Protein AF-A0A382PFM3-F1 (afdb_monomer)

Mean predicted aligned error: 8.93 Å

pLDDT: mean 85.48, std 12.59, range [27.25, 97.25]

Organism: NCBI:txid408172

Structure (mmCIF, N/CA/C/O backbone):
data_AF-A0A382PFM3-F1
#
_entry.id   AF-A0A382PFM3-F1
#
loop_
_atom_site.group_PDB
_atom_site.id
_atom_site.type_symbol
_atom_site.label_atom_id
_atom_site.label_alt_id
_atom_site.label_comp_id
_atom_site.label_asym_id
_atom_site.label_entity_id
_atom_site.label_seq_id
_atom_site.pdbx_PDB_ins_code
_atom_site.Cartn_x
_atom_site.Cartn_y
_atom_site.Cartn_z
_atom_site.occupancy
_atom_site.B_iso_or_equiv
_atom_site.auth_seq_id
_atom_site.auth_comp_id
_atom_site.auth_asym_id
_atom_site.auth_atom_id
_atom_site.pdbx_PDB_model_num
ATOM 1 N N . ILE A 1 1 ? 23.328 -1.832 -16.111 1.00 66.06 1 ILE A N 1
ATOM 2 C CA . ILE A 1 1 ? 22.116 -2.158 -16.880 1.00 66.06 1 ILE A CA 1
ATOM 3 C C . ILE A 1 1 ? 22.530 -2.452 -18.290 1.00 66.06 1 ILE A C 1
ATOM 5 O O . ILE A 1 1 ? 22.739 -1.561 -19.104 1.00 66.06 1 ILE A O 1
ATOM 9 N N . GLU A 1 2 ? 22.699 -3.734 -18.541 1.00 81.50 2 GLU A N 1
ATOM 10 C CA . GLU A 1 2 ? 23.089 -4.266 -19.835 1.00 81.50 2 GLU A CA 1
ATOM 11 C C . GLU A 1 2 ? 21.840 -4.460 -20.693 1.00 81.50 2 GLU A C 1
ATOM 13 O O . GLU A 1 2 ? 21.487 -5.558 -21.102 1.00 81.50 2 GLU A O 1
ATOM 18 N N . SER A 1 3 ? 21.116 -3.356 -20.900 1.00 92.62 3 SER A N 1
ATOM 19 C CA . SER A 1 3 ? 19.972 -3.323 -21.796 1.00 92.62 3 SER A CA 1
ATOM 20 C C . SER A 1 3 ? 19.799 -1.979 -22.488 1.00 92.62 3 SER A C 1
ATOM 22 O O . SER A 1 3 ? 20.163 -0.926 -21.956 1.00 92.62 3 SER A O 1
ATOM 24 N N . ASN A 1 4 ? 19.206 -2.020 -23.677 1.00 93.62 4 ASN A N 1
ATOM 25 C CA . ASN A 1 4 ? 18.723 -0.852 -24.399 1.00 93.62 4 ASN A CA 1
ATOM 26 C C . ASN A 1 4 ? 17.210 -0.982 -24.583 1.00 93.62 4 ASN A C 1
ATOM 28 O O . ASN A 1 4 ? 16.726 -2.027 -25.010 1.00 93.62 4 ASN A O 1
ATOM 32 N N . LEU A 1 5 ? 16.463 0.082 -24.285 1.00 94.44 5 LEU A N 1
ATOM 33 C CA . LEU A 1 5 ? 15.049 0.173 -24.634 1.00 94.44 5 LEU A CA 1
ATOM 34 C C . LEU A 1 5 ? 14.926 0.833 -26.008 1.00 94.44 5 LEU A C 1
ATOM 36 O O . LEU A 1 5 ? 15.332 1.980 -26.189 1.00 94.44 5 LEU A O 1
ATOM 40 N N . ILE A 1 6 ? 14.357 0.108 -26.964 1.00 94.00 6 ILE A N 1
ATOM 41 C CA . ILE A 1 6 ? 14.066 0.594 -28.306 1.00 94.00 6 ILE A CA 1
ATOM 42 C C . ILE A 1 6 ? 12.584 0.954 -28.344 1.00 94.00 6 ILE A C 1
ATOM 44 O O . ILE A 1 6 ? 11.736 0.131 -28.002 1.00 94.00 6 ILE A O 1
ATOM 48 N N . VAL A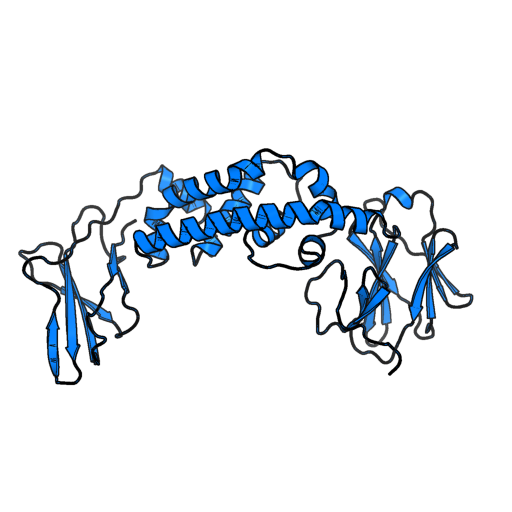 1 7 ? 12.276 2.171 -28.784 1.00 93.25 7 VAL A N 1
ATOM 49 C CA . VAL A 1 7 ? 10.906 2.665 -28.965 1.00 93.25 7 VAL A CA 1
ATOM 50 C C . VAL A 1 7 ? 10.771 3.193 -30.383 1.00 93.25 7 VAL A C 1
ATOM 52 O O . VAL A 1 7 ? 11.683 3.842 -30.896 1.00 93.25 7 VAL A O 1
ATOM 55 N N . TRP A 1 8 ? 9.644 2.907 -31.022 1.00 89.88 8 TRP A N 1
ATOM 56 C CA . TRP A 1 8 ? 9.335 3.399 -32.357 1.00 89.88 8 TRP A CA 1
ATOM 57 C C . TRP A 1 8 ? 7.917 3.951 -32.406 1.00 89.88 8 TRP A C 1
ATOM 59 O O . TRP A 1 8 ? 7.030 3.500 -31.688 1.00 89.88 8 TRP A O 1
ATOM 69 N N . ASN A 1 9 ? 7.706 4.916 -33.294 1.00 86.75 9 ASN A N 1
ATOM 70 C CA . ASN A 1 9 ? 6.398 5.475 -33.598 1.00 86.75 9 ASN A CA 1
ATOM 71 C C . ASN A 1 9 ? 6.221 5.505 -35.115 1.00 86.75 9 ASN A C 1
ATOM 73 O O . ASN A 1 9 ? 7.188 5.690 -35.858 1.00 86.75 9 ASN A O 1
ATOM 77 N N . PHE A 1 10 ? 4.982 5.334 -35.564 1.00 81.19 10 PHE A N 1
ATOM 78 C CA . PHE A 1 10 ? 4.610 5.475 -36.965 1.00 81.19 10 PHE A CA 1
ATOM 79 C C . PHE A 1 10 ? 3.817 6.781 -37.128 1.00 81.19 10 PHE A C 1
ATOM 81 O O . PHE A 1 10 ? 2.942 7.031 -36.301 1.00 81.19 10 PHE A O 1
ATOM 88 N N . PRO A 1 11 ? 4.107 7.616 -38.146 1.00 70.56 11 PRO A N 1
ATOM 89 C CA . PRO A 1 11 ? 3.393 8.879 -38.373 1.00 70.56 11 PRO A CA 1
ATOM 90 C C . PRO A 1 11 ? 1.878 8.704 -38.565 1.00 70.56 11 PRO A C 1
ATOM 92 O O . PRO A 1 11 ? 1.099 9.536 -38.123 1.00 70.56 11 PRO A O 1
ATOM 95 N N . GLU A 1 12 ? 1.473 7.586 -39.166 1.00 67.38 12 GLU A N 1
ATOM 96 C CA . GLU A 1 12 ? 0.097 7.091 -39.244 1.00 67.38 12 GLU A CA 1
ATOM 97 C C . GLU A 1 12 ? 0.147 5.592 -38.931 1.00 67.38 12 GLU A C 1
ATOM 99 O O . GLU A 1 12 ? 1.110 4.957 -39.375 1.00 67.38 12 GLU A O 1
ATOM 104 N N . PRO A 1 13 ? -0.812 5.005 -38.187 1.00 61.69 13 PRO A N 1
ATOM 105 C CA . PRO A 1 13 ? -0.801 3.579 -37.870 1.00 61.69 13 PRO A CA 1
ATOM 106 C C . PRO A 1 13 ? -1.011 2.781 -39.163 1.00 61.69 13 PRO A C 1
ATOM 108 O O . PRO A 1 13 ? -2.142 2.677 -39.643 1.00 61.69 13 PRO A O 1
ATOM 111 N N . PRO A 1 14 ? 0.045 2.216 -39.776 1.00 64.69 14 PRO A N 1
ATOM 112 C CA . PRO A 1 14 ? -0.140 1.462 -40.997 1.00 64.69 14 PRO A CA 1
ATOM 113 C C . PRO A 1 14 ? -0.814 0.144 -40.610 1.00 64.69 14 PRO A C 1
ATOM 115 O O . PRO A 1 14 ? -0.572 -0.392 -39.525 1.00 64.69 14 PRO A O 1
ATOM 118 N N . LYS A 1 15 ? -1.605 -0.439 -41.513 1.00 75.12 15 LYS A N 1
ATOM 119 C CA . LYS A 1 15 ? -1.854 -1.883 -41.437 1.00 75.12 15 LYS A CA 1
ATOM 120 C C . LYS A 1 15 ? -0.517 -2.573 -41.706 1.00 75.12 15 LYS A C 1
ATOM 122 O O . LYS A 1 15 ? -0.081 -2.652 -42.854 1.00 75.12 15 LYS A O 1
ATOM 127 N N . ILE A 1 16 ? 0.186 -2.914 -40.631 1.00 77.19 16 ILE A N 1
ATOM 128 C CA . ILE A 1 16 ? 1.481 -3.590 -40.655 1.00 77.19 16 ILE A CA 1
ATOM 129 C C . ILE A 1 16 ? 1.213 -5.082 -40.495 1.00 77.19 16 ILE A C 1
ATOM 131 O O . ILE A 1 16 ? 0.580 -5.487 -39.527 1.00 77.19 16 ILE A O 1
ATOM 135 N N . ASP A 1 17 ? 1.741 -5.897 -41.397 1.00 76.94 17 ASP A N 1
ATOM 136 C CA . ASP A 1 17 ? 1.592 -7.354 -41.308 1.00 76.94 17 ASP A CA 1
ATOM 137 C C . ASP A 1 17 ? 2.733 -7.982 -40.504 1.00 76.94 17 ASP A C 1
ATOM 139 O O . ASP A 1 17 ? 2.573 -8.994 -39.826 1.00 76.94 17 ASP A O 1
ATOM 143 N N . SER A 1 18 ? 3.924 -7.379 -40.567 1.00 82.19 18 SER A N 1
ATOM 144 C CA . SER A 1 18 ? 5.086 -7.845 -39.814 1.00 82.19 18 SER A CA 1
ATOM 145 C C . SER A 1 18 ? 6.073 -6.726 -39.511 1.00 82.19 18 SER A C 1
ATOM 147 O O . SER A 1 18 ? 6.301 -5.832 -40.331 1.00 82.19 18 SER A O 1
ATOM 149 N N . LEU A 1 19 ? 6.701 -6.822 -38.338 1.00 89.69 19 LEU A N 1
ATOM 150 C CA . LEU A 1 19 ? 7.750 -5.927 -37.873 1.00 89.69 19 LEU A CA 1
ATOM 151 C C . LEU A 1 19 ? 9.008 -6.734 -37.543 1.00 89.69 19 LEU A C 1
ATOM 153 O O . LEU A 1 19 ? 8.953 -7.748 -36.846 1.00 89.69 19 LEU A O 1
ATOM 157 N N . ILE A 1 20 ? 10.157 -6.294 -38.045 1.00 92.75 20 ILE A N 1
ATOM 158 C CA . ILE A 1 20 ? 11.445 -6.942 -37.805 1.00 92.75 20 ILE A CA 1
ATOM 159 C C . ILE A 1 20 ? 12.426 -5.892 -37.298 1.00 92.75 20 ILE A C 1
ATOM 161 O O . ILE A 1 20 ? 12.743 -4.923 -37.994 1.00 92.75 20 ILE A O 1
ATOM 165 N N . LEU A 1 21 ? 12.914 -6.105 -36.082 1.00 94.38 21 LEU A N 1
ATOM 166 C CA . LEU A 1 21 ? 13.972 -5.322 -35.469 1.00 94.38 21 LEU A CA 1
ATOM 167 C C . LEU A 1 21 ? 15.318 -5.971 -35.778 1.00 94.38 21 LEU A C 1
ATOM 169 O O . LEU A 1 21 ? 15.494 -7.182 -35.619 1.00 94.38 21 LEU A O 1
ATOM 173 N N . PHE A 1 22 ? 16.265 -5.148 -36.201 1.00 95.44 22 PHE A N 1
ATOM 174 C CA . PHE A 1 22 ? 17.633 -5.529 -36.504 1.00 95.44 22 PHE A CA 1
ATOM 175 C C . PHE A 1 22 ? 18.613 -4.774 -35.615 1.00 95.44 22 PHE A C 1
ATOM 177 O O . PHE A 1 22 ? 18.323 -3.662 -35.165 1.00 95.44 22 PHE A O 1
ATOM 184 N N . ARG A 1 23 ? 19.798 -5.359 -35.434 1.00 95.94 23 ARG A N 1
ATOM 185 C CA . ARG A 1 23 ? 20.891 -4.809 -34.634 1.00 95.94 23 ARG A CA 1
ATOM 186 C C . ARG A 1 23 ? 22.247 -5.060 -35.292 1.00 95.94 23 ARG A C 1
ATOM 188 O O . ARG A 1 23 ? 22.443 -6.095 -35.924 1.00 95.94 23 ARG A O 1
ATOM 195 N N . THR A 1 24 ? 23.185 -4.140 -35.102 1.00 95.19 24 THR A N 1
ATOM 196 C CA . THR A 1 24 ? 24.620 -4.333 -35.3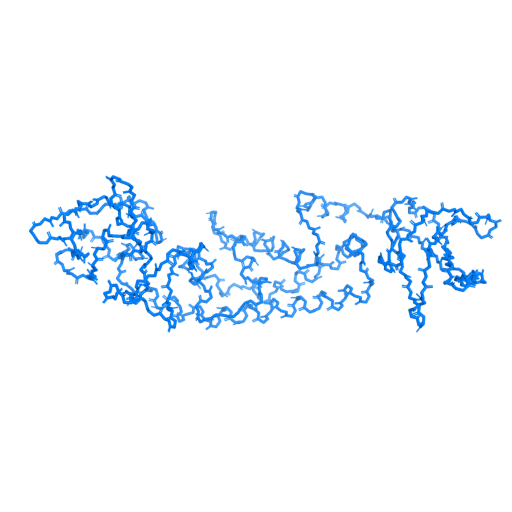69 1.00 95.19 24 THR A CA 1
ATOM 197 C C . THR A 1 24 ? 25.455 -3.606 -34.313 1.00 95.19 24 THR A C 1
ATOM 199 O O . THR A 1 24 ? 24.976 -2.649 -33.705 1.00 95.19 24 THR A O 1
ATOM 202 N N . GLU A 1 25 ? 26.691 -4.039 -34.080 1.00 95.06 25 GLU A N 1
ATOM 203 C CA . GLU A 1 25 ? 27.653 -3.332 -33.215 1.00 95.06 25 GLU A CA 1
ATOM 204 C C . GLU A 1 25 ? 28.462 -2.272 -33.987 1.00 95.06 25 GLU A C 1
ATOM 206 O O . GLU A 1 25 ? 29.070 -1.375 -33.404 1.00 95.06 25 GLU A O 1
ATOM 211 N N . SER A 1 26 ? 28.436 -2.336 -35.320 1.00 91.44 26 SER A N 1
ATOM 212 C CA . SER A 1 26 ? 29.208 -1.469 -36.206 1.00 91.44 26 SER A CA 1
ATOM 213 C C . SER A 1 26 ? 28.432 -1.176 -37.484 1.00 91.44 26 SER A C 1
ATOM 215 O O . SER A 1 26 ? 27.839 -2.065 -38.091 1.00 91.44 26 SER A O 1
ATOM 217 N N . LEU A 1 27 ? 28.480 0.076 -37.942 1.00 88.88 27 LEU A N 1
ATOM 218 C CA . LEU A 1 27 ? 27.873 0.487 -39.215 1.00 88.88 27 LEU A CA 1
ATOM 219 C C . LEU A 1 27 ? 28.610 -0.048 -40.448 1.00 88.88 27 LEU A C 1
ATOM 221 O O . LEU A 1 27 ? 28.107 0.090 -41.559 1.00 88.88 27 LEU A O 1
ATOM 225 N N . ARG A 1 28 ? 29.793 -0.644 -40.262 1.00 89.44 28 ARG A N 1
ATOM 226 C CA . ARG A 1 28 ? 30.516 -1.347 -41.332 1.00 89.44 28 ARG A CA 1
ATOM 227 C C . ARG A 1 28 ? 29.977 -2.760 -41.558 1.00 89.44 28 ARG A C 1
ATOM 229 O O . ARG A 1 28 ? 30.178 -3.311 -42.634 1.00 89.44 28 ARG A O 1
ATOM 236 N N . ASP A 1 29 ? 29.288 -3.313 -40.563 1.00 90.62 29 ASP A N 1
ATOM 237 C CA . ASP A 1 29 ? 28.779 -4.676 -40.594 1.00 90.62 29 ASP A CA 1
ATOM 238 C C . ASP A 1 29 ? 27.309 -4.710 -41.006 1.00 90.62 29 ASP A C 1
ATOM 240 O O . ASP A 1 29 ? 26.550 -3.746 -40.865 1.00 90.62 29 ASP A O 1
ATOM 244 N N . SER A 1 30 ? 26.884 -5.869 -41.504 1.00 91.62 30 SER A N 1
ATOM 245 C CA . SER A 1 30 ? 25.484 -6.088 -41.848 1.00 91.62 30 SER A CA 1
ATOM 246 C C . SER A 1 30 ? 24.603 -6.161 -40.596 1.00 91.62 30 SER A C 1
ATOM 248 O O . SER A 1 30 ? 24.922 -6.819 -39.606 1.00 91.62 30 SER A O 1
ATOM 250 N N . PHE A 1 31 ? 23.446 -5.503 -40.666 1.00 94.44 31 PHE A N 1
ATOM 251 C CA . PHE A 1 31 ? 22.408 -5.590 -39.643 1.00 94.44 31 PHE A CA 1
ATOM 252 C C . PHE A 1 31 ? 21.861 -7.019 -39.542 1.00 94.44 31 PHE A C 1
ATOM 254 O O . PHE A 1 31 ? 21.298 -7.539 -40.506 1.00 94.44 31 PHE A O 1
ATOM 261 N N . GLN A 1 32 ? 21.956 -7.611 -38.353 1.00 95.62 32 GLN A N 1
ATOM 262 C CA . GLN A 1 32 ? 21.433 -8.941 -38.051 1.00 95.62 32 GLN A CA 1
ATOM 263 C C . GLN A 1 32 ? 20.010 -8.854 -37.504 1.00 95.62 32 GLN A C 1
ATOM 265 O O . GLN A 1 32 ? 19.647 -7.877 -36.846 1.00 95.62 32 GLN A O 1
ATOM 270 N N . VAL A 1 33 ? 19.188 -9.872 -37.771 1.00 95.62 33 VAL A N 1
ATOM 271 C CA . VAL A 1 33 ? 17.832 -9.950 -37.210 1.00 95.62 33 VAL A CA 1
ATOM 272 C C . VAL A 1 33 ? 17.937 -10.133 -35.699 1.00 95.62 33 VAL A C 1
ATOM 274 O O . VAL A 1 33 ? 18.503 -11.116 -35.234 1.00 95.62 33 VAL A O 1
ATOM 277 N N . LEU A 1 34 ? 17.357 -9.204 -34.942 1.00 94.88 34 LEU A N 1
ATOM 278 C CA . LEU A 1 34 ? 17.263 -9.298 -33.488 1.00 94.88 34 LEU A CA 1
ATOM 279 C C . LEU A 1 34 ? 15.953 -9.972 -33.074 1.00 94.88 34 LEU A C 1
ATOM 281 O O . LEU A 1 34 ? 15.951 -10.922 -32.295 1.00 94.88 34 LEU A O 1
ATOM 285 N N . LYS A 1 35 ? 14.819 -9.486 -33.594 1.00 93.12 35 LYS A N 1
ATOM 286 C CA . LYS A 1 35 ? 13.498 -10.007 -33.227 1.00 93.12 35 LYS A CA 1
ATOM 287 C C . LYS A 1 35 ? 12.464 -9.726 -34.311 1.00 93.12 35 LYS A C 1
ATOM 289 O O . LYS A 1 35 ? 12.446 -8.650 -34.902 1.00 93.12 35 LYS A O 1
ATOM 294 N N . ARG A 1 36 ? 11.563 -10.684 -34.528 1.00 91.00 36 ARG A N 1
ATOM 295 C CA . ARG A 1 36 ? 10.285 -10.456 -35.216 1.00 91.00 36 ARG A CA 1
ATOM 296 C C . ARG A 1 36 ? 9.247 -10.111 -34.154 1.00 91.00 36 ARG A C 1
ATOM 298 O O . ARG A 1 36 ? 9.091 -10.871 -33.199 1.00 91.00 36 ARG A O 1
ATOM 305 N N . ILE A 1 37 ? 8.623 -8.950 -34.281 1.00 84.69 37 ILE A N 1
ATOM 306 C CA . ILE A 1 37 ? 7.775 -8.344 -33.253 1.00 84.69 37 ILE A CA 1
ATOM 307 C C . ILE A 1 37 ? 6.352 -8.232 -33.824 1.00 84.69 37 ILE A C 1
ATOM 309 O O . ILE A 1 37 ? 6.207 -7.936 -35.015 1.00 84.69 37 ILE A O 1
ATOM 313 N N . PRO A 1 38 ? 5.298 -8.483 -33.030 1.00 76.75 38 PRO A N 1
ATOM 314 C CA . PRO A 1 38 ? 3.952 -8.062 -33.408 1.00 76.75 38 PRO A CA 1
ATOM 315 C C . PRO A 1 38 ? 3.889 -6.536 -33.598 1.00 76.75 38 PRO A C 1
ATOM 317 O O . PRO A 1 38 ? 4.753 -5.796 -33.134 1.00 76.75 38 PRO A O 1
ATOM 320 N N . VAL A 1 39 ? 2.853 -6.043 -34.278 1.00 72.06 39 VAL A N 1
ATOM 321 C CA . VAL A 1 39 ? 2.665 -4.596 -34.525 1.00 72.06 39 VAL A CA 1
ATOM 322 C C . VAL A 1 39 ? 2.556 -3.799 -33.220 1.00 72.06 39 VAL A C 1
ATOM 324 O O . VAL A 1 39 ? 2.992 -2.651 -33.142 1.00 72.06 39 VAL A O 1
ATOM 327 N N . VAL A 1 40 ? 1.992 -4.435 -32.193 1.00 74.94 40 VAL A N 1
ATOM 328 C CA . VAL A 1 40 ? 1.831 -3.916 -30.835 1.00 74.94 40 VAL A CA 1
ATOM 329 C C . VAL A 1 40 ? 2.484 -4.923 -29.884 1.00 74.94 40 VAL A C 1
ATOM 331 O O . VAL A 1 40 ? 2.188 -6.114 -30.006 1.00 74.94 40 VAL A O 1
ATOM 334 N N . PRO A 1 41 ? 3.352 -4.496 -28.946 1.00 80.50 41 PRO A N 1
ATOM 335 C CA . PRO A 1 41 ? 3.638 -3.116 -28.523 1.00 80.50 41 PRO A CA 1
ATOM 336 C C . PRO A 1 41 ? 4.674 -2.372 -29.387 1.00 80.50 41 PRO A C 1
ATOM 338 O O . PRO A 1 41 ? 5.431 -2.981 -30.132 1.00 80.50 41 PRO A O 1
ATOM 341 N N . ASN A 1 42 ? 4.756 -1.043 -29.235 1.00 89.44 42 ASN A N 1
ATOM 342 C CA . ASN A 1 42 ? 5.663 -0.153 -29.984 1.00 89.44 42 ASN A CA 1
ATOM 343 C C . ASN A 1 42 ? 7.085 -0.028 -29.392 1.00 89.44 42 ASN A C 1
ATOM 345 O O . ASN A 1 42 ? 7.782 0.975 -29.584 1.00 89.44 42 ASN A O 1
ATOM 349 N N . ARG A 1 43 ? 7.482 -1.011 -28.587 1.00 92.69 43 ARG A N 1
ATOM 350 C CA . ARG A 1 43 ? 8.711 -0.969 -27.800 1.00 92.69 43 ARG A CA 1
ATOM 351 C C . ARG A 1 43 ? 9.272 -2.364 -27.577 1.00 92.69 43 ARG A C 1
ATOM 353 O O . ARG A 1 43 ? 8.526 -3.338 -27.495 1.00 92.69 43 ARG A O 1
ATOM 360 N N . PHE A 1 44 ? 10.592 -2.450 -27.475 1.00 93.12 44 PHE A N 1
ATOM 361 C CA . PHE A 1 44 ? 11.324 -3.689 -27.242 1.00 93.12 44 PHE A CA 1
ATOM 362 C C . PHE A 1 44 ? 12.530 -3.433 -26.346 1.00 93.12 44 PHE A C 1
ATOM 364 O O . PHE A 1 44 ? 13.255 -2.457 -26.537 1.00 93.12 44 PHE A O 1
ATOM 371 N N . LEU A 1 45 ? 12.757 -4.328 -25.389 1.00 93.88 45 LEU A N 1
ATOM 372 C CA . LEU A 1 45 ? 13.917 -4.284 -24.514 1.00 93.88 45 LEU A CA 1
ATOM 373 C C . LEU A 1 45 ? 14.963 -5.290 -24.992 1.00 93.88 45 LEU A C 1
ATOM 375 O O . LEU A 1 45 ? 14.764 -6.500 -24.898 1.00 93.88 45 LEU A O 1
ATOM 379 N N . ASP A 1 46 ? 16.081 -4.779 -25.491 1.00 94.50 46 ASP A N 1
ATOM 380 C CA . ASP A 1 46 ? 17.231 -5.597 -25.847 1.00 94.50 46 ASP A CA 1
ATOM 381 C C . ASP A 1 46 ? 18.119 -5.799 -24.617 1.00 94.50 46 ASP A C 1
ATOM 383 O O . ASP A 1 46 ? 18.820 -4.876 -24.210 1.00 94.50 46 ASP A O 1
ATOM 387 N N . ASN A 1 47 ? 18.071 -7.000 -24.034 1.00 92.19 47 ASN A N 1
ATOM 388 C CA . ASN A 1 47 ? 18.873 -7.415 -22.875 1.00 92.19 47 ASN A CA 1
ATOM 389 C C . ASN A 1 47 ? 20.154 -8.177 -23.262 1.00 92.19 47 ASN A C 1
ATOM 391 O O . ASN A 1 47 ? 20.890 -8.626 -22.390 1.00 92.19 47 ASN A O 1
ATOM 395 N N . GLY A 1 48 ? 20.413 -8.379 -24.558 1.00 91.69 48 GLY A N 1
ATOM 396 C CA . GLY A 1 48 ? 21.563 -9.142 -25.049 1.00 91.69 48 GLY A CA 1
ATOM 397 C C . GLY A 1 48 ? 22.729 -8.243 -25.453 1.00 91.69 48 GLY A C 1
ATOM 398 O O . GLY A 1 48 ? 23.278 -8.444 -26.538 1.00 91.69 48 GLY A O 1
ATOM 399 N N . VAL A 1 49 ? 23.027 -7.204 -24.666 1.00 92.88 49 VAL A N 1
ATOM 400 C CA . VAL A 1 49 ? 23.941 -6.104 -25.027 1.00 92.88 49 VAL A CA 1
ATOM 401 C C . VAL A 1 49 ? 24.932 -5.804 -23.910 1.00 92.88 49 VAL A C 1
ATOM 403 O O . VAL A 1 49 ? 24.549 -5.719 -22.753 1.00 92.88 49 VAL A O 1
ATOM 406 N N . SER A 1 50 ? 26.200 -5.562 -24.243 1.00 92.31 50 SER A N 1
ATOM 407 C CA . SER A 1 50 ? 27.227 -5.207 -23.255 1.00 92.31 50 SER A CA 1
ATOM 408 C C . SER A 1 50 ? 27.419 -3.696 -23.136 1.00 92.31 50 SER A C 1
ATOM 410 O O . SER A 1 50 ? 27.402 -2.966 -24.126 1.00 92.31 50 SER A O 1
ATOM 412 N N . SER A 1 51 ? 27.706 -3.217 -21.925 1.00 90.75 51 SER A N 1
ATOM 413 C CA . SER A 1 51 ? 28.057 -1.808 -21.675 1.00 90.75 51 SER A CA 1
ATOM 414 C C . SER A 1 51 ? 29.363 -1.339 -22.349 1.00 90.75 51 SER A C 1
ATOM 416 O O . SER A 1 51 ? 29.622 -0.133 -22.468 1.00 90.75 51 SER A O 1
ATOM 418 N N . ASN A 1 52 ? 30.185 -2.270 -22.838 1.00 91.31 52 ASN A N 1
ATOM 419 C CA . ASN A 1 52 ? 31.413 -1.963 -23.573 1.00 91.31 52 ASN A CA 1
ATOM 420 C C . ASN A 1 52 ? 31.158 -1.574 -25.036 1.00 91.31 52 ASN A C 1
ATOM 422 O O . ASN A 1 52 ? 31.964 -0.844 -25.611 1.00 91.31 52 ASN A O 1
ATOM 426 N N . ASN A 1 53 ? 30.022 -1.985 -25.601 1.00 93.12 53 ASN A N 1
ATOM 427 C CA . ASN A 1 53 ? 29.739 -1.858 -27.025 1.00 93.12 53 ASN A CA 1
ATOM 428 C C . ASN A 1 53 ? 28.652 -0.809 -27.290 1.00 93.12 53 ASN A C 1
ATOM 430 O O . ASN A 1 53 ? 27.772 -0.546 -26.466 1.00 93.12 53 ASN A O 1
ATOM 434 N N . ARG A 1 54 ? 28.711 -0.198 -28.474 1.00 94.75 54 ARG A N 1
ATOM 435 C CA . ARG A 1 54 ? 27.619 0.606 -29.027 1.00 94.75 54 ARG A CA 1
ATOM 436 C C . ARG A 1 54 ? 26.828 -0.276 -29.984 1.00 94.75 54 ARG A C 1
ATOM 438 O O . ARG A 1 54 ? 27.420 -0.983 -30.785 1.00 94.75 54 ARG A O 1
ATOM 445 N N . TYR A 1 55 ? 25.508 -0.186 -29.924 1.00 96.06 55 TYR A N 1
ATOM 446 C CA . TYR A 1 55 ? 24.608 -0.950 -30.778 1.00 96.06 55 TYR A CA 1
ATOM 447 C C . TYR A 1 55 ? 23.779 -0.002 -31.626 1.00 96.06 55 TYR A C 1
ATOM 449 O O . TYR A 1 55 ? 23.224 0.960 -31.100 1.00 96.06 55 TYR A O 1
ATOM 457 N N . PHE A 1 56 ? 23.678 -0.286 -32.918 1.00 95.75 56 PHE A N 1
ATOM 458 C CA . PHE A 1 56 ? 22.840 0.428 -33.873 1.00 95.75 56 PHE A CA 1
ATOM 459 C C . PHE A 1 56 ? 21.630 -0.431 -34.208 1.00 95.75 56 PHE A C 1
ATOM 461 O O . PHE A 1 56 ? 21.756 -1.646 -34.378 1.00 95.75 56 PHE A O 1
ATOM 468 N N . TYR A 1 57 ? 20.468 0.199 -34.332 1.00 95.81 57 TYR A N 1
ATOM 469 C CA . TYR A 1 57 ? 19.204 -0.487 -34.560 1.00 95.81 57 TYR A CA 1
ATOM 470 C C . TYR A 1 57 ? 18.562 -0.038 -35.860 1.00 95.81 57 TYR A C 1
ATOM 472 O O . TYR A 1 57 ? 18.704 1.100 -36.300 1.00 95.81 57 TYR A O 1
ATOM 480 N N . LYS A 1 58 ? 17.824 -0.960 -36.466 1.00 93.44 58 LYS A N 1
ATOM 481 C CA . LYS A 1 58 ? 17.030 -0.702 -37.660 1.00 93.44 58 LYS A CA 1
ATOM 482 C C . LYS A 1 58 ? 15.714 -1.441 -37.549 1.00 93.44 58 LYS A C 1
ATOM 484 O O . LYS A 1 58 ? 15.691 -2.620 -37.211 1.00 93.44 58 LYS A O 1
ATOM 489 N N . LEU A 1 59 ? 14.629 -0.770 -37.902 1.00 92.00 59 LEU A N 1
ATOM 490 C CA . LEU A 1 59 ? 13.305 -1.368 -37.973 1.00 92.00 59 LEU A CA 1
ATOM 491 C C . LEU A 1 59 ? 12.927 -1.554 -39.442 1.00 92.00 59 LEU A C 1
ATOM 493 O O . LEU A 1 59 ? 13.075 -0.622 -40.232 1.00 92.00 59 LEU A O 1
ATOM 497 N N . LYS A 1 60 ? 12.450 -2.739 -39.825 1.00 90.75 60 LYS A N 1
ATOM 498 C CA . LYS A 1 60 ? 11.769 -2.958 -41.108 1.00 90.75 60 LYS A CA 1
ATOM 499 C C . LYS A 1 60 ? 10.349 -3.424 -40.854 1.00 90.75 60 LYS A C 1
ATOM 501 O O . LYS A 1 60 ? 10.132 -4.244 -39.966 1.00 90.75 60 LYS A O 1
ATOM 506 N N . TYR A 1 61 ? 9.410 -2.946 -41.655 1.00 87.94 61 TYR A N 1
ATOM 507 C CA . TYR A 1 61 ? 8.025 -3.387 -41.591 1.00 87.94 61 TYR A CA 1
ATOM 508 C C . TYR A 1 61 ? 7.437 -3.587 -42.983 1.00 87.94 61 TYR A C 1
ATOM 510 O O . TYR A 1 61 ? 7.829 -2.897 -43.928 1.00 87.94 61 TYR A O 1
ATOM 518 N N . HIS A 1 62 ? 6.505 -4.531 -43.085 1.00 84.81 62 HIS A N 1
ATOM 519 C CA . HIS A 1 62 ? 5.704 -4.763 -44.286 1.00 84.81 62 HIS A CA 1
ATOM 520 C C . HIS A 1 62 ? 4.308 -4.200 -44.067 1.00 84.81 62 HIS A C 1
ATOM 522 O O . HIS A 1 62 ? 3.689 -4.454 -43.033 1.00 84.81 62 HIS A O 1
ATOM 528 N N . ARG A 1 63 ? 3.838 -3.412 -45.027 1.00 79.56 63 ARG A N 1
ATOM 529 C CA . ARG A 1 63 ? 2.461 -2.928 -45.085 1.00 79.56 63 ARG A CA 1
ATOM 530 C C . ARG A 1 63 ? 1.564 -3.977 -45.748 1.00 79.56 63 ARG A C 1
ATOM 532 O O . ARG A 1 63 ? 2.052 -4.773 -46.546 1.00 79.56 63 ARG A O 1
ATOM 539 N N . ALA A 1 64 ? 0.262 -3.896 -45.483 1.00 76.75 64 ALA A N 1
ATOM 540 C CA . ALA A 1 64 ? -0.764 -4.748 -46.096 1.00 76.75 64 ALA A CA 1
ATOM 541 C C . ALA A 1 64 ? -0.837 -4.657 -47.635 1.00 76.75 64 ALA A C 1
ATOM 543 O O . ALA A 1 64 ? -1.391 -5.535 -48.285 1.00 76.75 64 ALA A O 1
ATOM 544 N N . ASP A 1 65 ? -0.272 -3.602 -48.230 1.00 78.00 65 ASP A N 1
ATOM 545 C CA . ASP A 1 65 ? -0.118 -3.442 -49.683 1.00 78.00 65 ASP A CA 1
ATOM 546 C C . ASP A 1 65 ? 1.138 -4.150 -50.243 1.00 78.00 65 ASP A C 1
ATOM 548 O O . ASP A 1 65 ? 1.466 -4.002 -51.420 1.00 78.00 65 ASP A O 1
ATOM 552 N N . GLY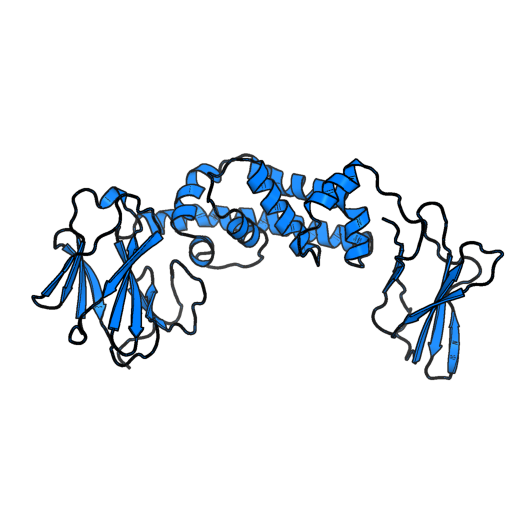 A 1 66 ? 1.869 -4.892 -49.403 1.00 76.00 66 GLY A N 1
ATOM 553 C CA . GLY A 1 66 ? 3.112 -5.583 -49.744 1.00 76.00 66 GLY A CA 1
ATOM 554 C C . GLY A 1 66 ? 4.362 -4.696 -49.733 1.00 76.00 66 GLY A C 1
ATOM 555 O O . GLY A 1 66 ? 5.471 -5.209 -49.902 1.00 76.00 66 GLY A O 1
ATOM 556 N N . GLN A 1 67 ? 4.245 -3.380 -49.508 1.00 82.44 67 GLN A N 1
ATOM 557 C CA . GLN A 1 67 ? 5.411 -2.497 -49.474 1.00 82.44 67 GLN A CA 1
ATOM 558 C C . GLN A 1 67 ? 6.239 -2.707 -48.206 1.00 82.44 67 GLN A C 1
ATOM 560 O O . GLN A 1 67 ? 5.749 -2.609 -47.078 1.00 82.44 67 GLN A O 1
ATOM 565 N N . GLN A 1 68 ? 7.546 -2.894 -48.391 1.00 86.19 68 GLN A N 1
ATOM 566 C CA . GLN A 1 68 ? 8.511 -2.887 -47.298 1.00 86.19 68 GLN A CA 1
ATOM 567 C C . GLN A 1 68 ? 9.029 -1.465 -47.062 1.00 86.19 68 GLN A C 1
ATOM 569 O O . GLN A 1 68 ? 9.510 -0.793 -47.975 1.00 86.19 68 GLN A O 1
ATOM 574 N N . ARG A 1 69 ? 9.006 -1.021 -45.808 1.00 86.62 69 ARG A N 1
ATOM 575 C CA . ARG A 1 69 ? 9.611 0.242 -45.368 1.00 86.62 69 ARG A CA 1
ATOM 576 C C . ARG A 1 69 ? 10.627 -0.028 -44.263 1.00 86.62 69 ARG A C 1
ATOM 578 O O . ARG A 1 69 ? 10.567 -1.054 -43.584 1.00 86.62 69 ARG A O 1
ATOM 585 N N . SER A 1 70 ? 11.573 0.888 -44.080 1.00 87.69 70 SER A N 1
ATOM 586 C CA . SER A 1 70 ? 12.520 0.835 -42.967 1.00 87.69 70 SER A CA 1
ATOM 587 C C . SER A 1 70 ? 12.690 2.185 -42.290 1.00 87.69 70 SER A C 1
ATOM 589 O O . SER A 1 70 ? 12.408 3.218 -42.892 1.00 87.69 70 SER A O 1
ATOM 591 N N . SER A 1 71 ? 13.188 2.161 -41.055 1.00 85.94 71 SER A N 1
ATOM 592 C CA . SER A 1 71 ? 13.741 3.347 -40.396 1.00 85.94 71 SER A CA 1
ATOM 593 C C . SER A 1 71 ? 14.907 3.933 -41.202 1.00 85.94 71 SER A C 1
ATOM 595 O O . SER A 1 71 ? 15.481 3.234 -42.048 1.00 85.94 71 SER A O 1
ATOM 597 N N . ASP A 1 72 ? 15.258 5.191 -40.923 1.00 79.75 72 ASP A N 1
ATOM 598 C CA . ASP A 1 72 ? 16.390 5.859 -41.569 1.00 79.75 72 ASP A CA 1
ATOM 599 C C . ASP A 1 72 ? 17.679 5.030 -41.428 1.00 79.75 72 ASP A C 1
ATOM 601 O O . ASP A 1 72 ? 17.977 4.467 -40.371 1.00 79.75 72 ASP A O 1
ATOM 605 N N . LEU A 1 73 ? 18.398 4.914 -42.543 1.00 77.00 73 LEU A N 1
ATOM 606 C CA . LEU A 1 73 ? 19.644 4.162 -42.681 1.00 77.00 73 LEU A CA 1
ATOM 607 C C . LEU A 1 73 ? 20.861 5.070 -42.754 1.00 77.00 73 LEU A C 1
ATOM 609 O O . LEU A 1 73 ? 21.968 4.592 -42.524 1.00 77.00 73 LEU A O 1
ATOM 613 N N . ASN A 1 74 ? 20.656 6.353 -43.052 1.00 81.75 74 ASN A N 1
ATOM 614 C CA . ASN A 1 74 ? 21.726 7.335 -43.079 1.00 81.75 74 ASN A CA 1
ATOM 615 C C . ASN A 1 74 ? 22.129 7.711 -41.651 1.00 81.75 74 ASN A C 1
ATOM 617 O O . ASN A 1 74 ? 23.315 7.849 -41.361 1.00 81.75 74 ASN A O 1
ATOM 621 N N . THR A 1 75 ? 21.150 7.812 -40.744 1.00 85.19 75 THR A N 1
ATOM 622 C CA . THR A 1 75 ? 21.380 8.078 -39.318 1.00 85.19 75 THR A CA 1
ATOM 623 C C . THR A 1 75 ? 20.660 7.060 -38.421 1.00 85.19 75 THR A C 1
ATOM 625 O O . THR A 1 75 ? 19.687 7.385 -37.740 1.00 85.19 75 THR A O 1
ATOM 628 N N . PRO A 1 76 ? 21.099 5.785 -38.405 1.00 90.81 76 PRO A N 1
ATOM 629 C CA . PRO A 1 76 ? 20.431 4.760 -37.616 1.00 90.81 76 PRO A CA 1
ATOM 630 C C . PRO A 1 76 ? 20.520 5.081 -36.114 1.00 90.81 76 PRO A C 1
ATOM 632 O O . PRO A 1 76 ? 21.593 5.459 -35.624 1.00 90.81 76 PRO A O 1
ATOM 635 N N . PRO A 1 77 ? 19.421 4.901 -35.356 1.00 93.00 77 PRO A N 1
ATOM 636 C CA . PRO A 1 77 ? 19.430 5.108 -33.917 1.00 93.00 77 PRO A CA 1
ATOM 637 C C . PRO A 1 77 ? 20.407 4.139 -33.253 1.00 93.00 77 PRO A C 1
ATOM 639 O O . PRO A 1 77 ? 20.538 2.980 -33.657 1.00 93.00 77 PRO A O 1
ATOM 642 N N . PHE A 1 78 ? 21.074 4.602 -32.201 1.00 93.88 78 PHE A N 1
ATOM 643 C CA . PHE A 1 78 ? 22.034 3.794 -31.465 1.00 93.88 78 PHE A CA 1
ATOM 644 C C . PHE A 1 78 ? 21.878 3.945 -29.957 1.00 93.88 78 PHE A C 1
ATOM 646 O O . PHE A 1 78 ? 21.387 4.953 -29.457 1.00 93.88 78 PHE A O 1
ATOM 653 N N . GLY A 1 79 ? 22.333 2.928 -29.231 1.00 92.31 79 GLY A N 1
ATOM 654 C CA . GLY A 1 79 ? 22.352 2.897 -27.776 1.00 92.31 79 GLY A CA 1
ATOM 655 C C . GLY A 1 79 ? 23.630 2.248 -27.261 1.00 92.31 79 GLY A C 1
ATOM 656 O O . GLY A 1 79 ? 24.144 1.296 -27.851 1.00 92.31 79 GLY A O 1
ATOM 657 N N . ARG A 1 80 ? 24.150 2.771 -26.151 1.00 92.75 80 ARG A N 1
ATOM 658 C CA . ARG A 1 80 ? 25.201 2.128 -25.361 1.00 92.75 80 ARG A CA 1
ATOM 659 C C . ARG A 1 80 ? 24.625 1.842 -23.973 1.00 92.75 80 ARG A C 1
ATOM 661 O O . ARG A 1 80 ? 24.287 2.805 -23.281 1.00 92.75 80 ARG A O 1
ATOM 668 N N . PRO A 1 81 ? 24.515 0.569 -23.561 1.00 91.56 81 PRO A N 1
ATOM 669 C CA . PRO A 1 81 ? 24.017 0.232 -22.238 1.00 91.56 81 PRO A CA 1
ATOM 670 C C . PRO A 1 81 ? 24.900 0.839 -21.149 1.00 91.56 81 PRO A C 1
ATOM 672 O O . PRO A 1 81 ? 26.125 0.896 -21.274 1.00 91.56 81 PRO A O 1
ATOM 675 N N . LEU A 1 82 ? 24.283 1.275 -20.055 1.00 87.38 82 LEU A N 1
ATOM 676 C CA . LEU A 1 82 ? 25.015 1.813 -18.914 1.00 87.38 82 LEU A CA 1
ATOM 677 C C . LEU A 1 82 ? 25.568 0.671 -18.066 1.00 87.38 82 LEU A C 1
ATOM 679 O O . LEU A 1 82 ? 24.815 -0.192 -17.613 1.00 87.38 82 LEU A O 1
ATOM 683 N N . LYS A 1 83 ? 26.863 0.691 -17.748 1.00 86.38 83 LYS A N 1
ATOM 684 C CA . LYS A 1 83 ? 27.395 -0.171 -16.687 1.00 86.38 83 LYS A CA 1
ATOM 685 C C . LYS A 1 83 ? 26.900 0.356 -15.340 1.00 86.38 83 LYS A C 1
ATOM 687 O O . LYS A 1 83 ? 27.073 1.534 -15.047 1.00 86.38 83 LYS A O 1
ATOM 692 N N . MET A 1 84 ? 26.267 -0.499 -14.536 1.00 81.88 84 MET A N 1
ATOM 693 C CA . MET A 1 84 ? 25.888 -0.102 -13.176 1.00 81.88 84 MET A CA 1
ATOM 694 C C . MET A 1 84 ? 27.132 -0.014 -12.301 1.00 81.88 84 MET A C 1
ATOM 696 O O . MET A 1 84 ? 28.012 -0.875 -12.385 1.00 81.88 84 MET A O 1
ATOM 700 N N . ASN A 1 85 ? 27.196 1.014 -11.458 1.00 83.50 85 ASN A N 1
ATOM 701 C CA . ASN A 1 85 ? 28.238 1.109 -10.442 1.00 83.50 85 ASN A CA 1
ATOM 702 C C . ASN A 1 85 ? 27.894 0.234 -9.214 1.00 83.50 85 ASN A C 1
ATOM 704 O O . ASN A 1 85 ? 26.773 -0.258 -9.068 1.00 83.50 85 ASN A O 1
ATOM 708 N N . LYS A 1 86 ? 28.874 0.031 -8.321 1.00 84.12 86 LYS A N 1
ATOM 709 C CA . LYS A 1 86 ? 28.720 -0.820 -7.127 1.00 84.12 86 LYS A CA 1
ATOM 710 C C . LYS A 1 86 ? 27.592 -0.339 -6.205 1.00 84.12 86 LYS A C 1
ATOM 712 O O . LYS A 1 86 ? 26.854 -1.164 -5.681 1.00 84.12 86 LYS A O 1
ATOM 717 N N . HIS A 1 87 ? 27.449 0.974 -6.037 1.00 81.19 87 HIS A N 1
ATOM 718 C CA . HIS A 1 87 ? 26.434 1.570 -5.171 1.00 81.19 87 HIS A CA 1
ATOM 719 C C . HIS A 1 87 ? 25.014 1.323 -5.701 1.00 81.19 87 HIS A C 1
ATOM 721 O O . HIS A 1 87 ? 24.156 0.849 -4.968 1.00 81.19 87 HIS A O 1
ATOM 727 N N . GLN A 1 88 ? 24.792 1.534 -7.000 1.00 79.88 88 GLN A N 1
ATOM 728 C CA . GLN A 1 88 ? 23.530 1.212 -7.665 1.00 79.88 88 GLN A CA 1
ATOM 729 C C . GLN A 1 88 ? 23.212 -0.280 -7.570 1.00 79.88 88 GLN A C 1
ATOM 731 O O . GLN A 1 88 ? 22.075 -0.633 -7.290 1.00 79.88 88 GLN A O 1
ATOM 736 N N . ASN A 1 89 ? 24.199 -1.161 -7.772 1.00 82.94 89 ASN A N 1
ATOM 737 C CA . ASN A 1 89 ? 23.987 -2.604 -7.621 1.00 82.94 89 ASN A CA 1
ATOM 738 C C . ASN A 1 89 ? 23.554 -2.965 -6.198 1.00 82.94 89 ASN A C 1
ATOM 740 O O . ASN A 1 89 ? 22.634 -3.754 -6.038 1.00 82.94 89 ASN A O 1
ATOM 744 N N . MET A 1 90 ? 24.183 -2.368 -5.183 1.00 84.12 90 MET A N 1
ATOM 745 C CA . MET A 1 90 ? 23.815 -2.588 -3.785 1.00 84.12 90 MET A CA 1
ATOM 746 C C . MET A 1 90 ? 22.361 -2.183 -3.530 1.00 84.12 90 MET A C 1
ATOM 748 O O . MET A 1 90 ? 21.588 -3.002 -3.058 1.00 84.12 90 MET A O 1
ATOM 752 N N . ILE A 1 91 ? 21.970 -0.974 -3.948 1.00 81.25 91 ILE A N 1
ATOM 753 C CA . ILE A 1 91 ? 20.592 -0.494 -3.787 1.00 81.25 91 ILE A CA 1
ATOM 754 C C . ILE A 1 91 ? 19.604 -1.414 -4.506 1.00 81.25 91 ILE A C 1
ATOM 756 O O . ILE A 1 91 ? 18.567 -1.733 -3.948 1.00 81.25 91 ILE A O 1
ATOM 760 N N . ILE A 1 92 ? 19.891 -1.848 -5.738 1.00 83.69 92 ILE A N 1
ATOM 761 C CA . ILE A 1 92 ? 18.974 -2.729 -6.477 1.00 83.69 92 ILE A CA 1
ATOM 762 C C . ILE A 1 92 ? 18.856 -4.099 -5.824 1.00 83.69 92 ILE A C 1
ATOM 764 O O . ILE A 1 92 ? 17.755 -4.646 -5.803 1.00 83.69 92 ILE A O 1
ATOM 768 N N . ASN A 1 93 ? 19.950 -4.631 -5.278 1.00 84.25 93 ASN A N 1
ATOM 769 C CA . ASN A 1 93 ? 19.933 -5.906 -4.573 1.00 84.25 93 ASN A CA 1
ATOM 770 C C . ASN A 1 93 ? 18.972 -5.890 -3.380 1.00 84.25 93 ASN A C 1
ATOM 772 O O . ASN A 1 93 ? 18.308 -6.899 -3.155 1.00 84.25 93 ASN A O 1
ATOM 776 N N . ASP A 1 94 ? 18.806 -4.746 -2.710 1.00 82.94 94 ASP A N 1
ATOM 777 C CA . ASP A 1 94 ? 17.809 -4.587 -1.644 1.00 82.94 94 ASP A CA 1
ATOM 778 C C . ASP A 1 94 ? 16.363 -4.811 -2.128 1.00 82.94 94 ASP A C 1
ATOM 780 O O . ASP A 1 94 ? 15.483 -5.063 -1.314 1.00 82.94 94 ASP A O 1
ATOM 784 N N . PHE A 1 95 ? 16.101 -4.713 -3.436 1.00 81.38 95 PHE A N 1
ATOM 785 C CA . PHE A 1 95 ? 14.769 -4.851 -4.038 1.00 81.38 95 PHE A CA 1
ATOM 786 C C . PHE A 1 95 ? 14.627 -6.099 -4.923 1.00 81.38 95 PHE A C 1
ATOM 788 O O . PHE A 1 95 ? 13.609 -6.257 -5.592 1.00 81.38 95 PHE A O 1
ATOM 795 N N . ILE A 1 96 ? 15.630 -6.985 -4.988 1.00 72.31 96 ILE A N 1
ATOM 796 C CA . ILE A 1 96 ? 15.599 -8.139 -5.910 1.00 72.31 96 ILE A CA 1
ATOM 797 C C . ILE A 1 96 ? 14.473 -9.125 -5.577 1.00 72.31 96 ILE A C 1
ATOM 799 O O . ILE A 1 96 ? 13.930 -9.755 -6.484 1.00 72.31 96 ILE A O 1
ATOM 803 N N . HIS A 1 97 ? 14.120 -9.248 -4.299 1.00 74.00 97 HIS A N 1
ATOM 804 C CA . HIS A 1 97 ? 13.053 -10.137 -3.836 1.00 74.00 97 HIS A CA 1
ATOM 805 C C . HIS A 1 97 ? 11.654 -9.522 -3.965 1.00 74.00 97 HIS A C 1
ATOM 807 O O . HIS A 1 97 ? 10.661 -10.230 -3.819 1.00 74.00 97 HIS A O 1
ATOM 813 N N . GLU A 1 98 ? 11.572 -8.231 -4.282 1.00 79.69 98 GLU A N 1
ATOM 814 C CA . GLU A 1 98 ? 10.310 -7.520 -4.415 1.00 79.69 98 GLU A CA 1
ATOM 815 C C . GLU A 1 98 ? 9.714 -7.708 -5.814 1.00 79.69 98 GLU A C 1
ATOM 817 O O . GLU A 1 98 ? 10.385 -7.552 -6.844 1.00 79.69 98 GLU A O 1
ATOM 822 N N . ASN A 1 99 ? 8.410 -7.987 -5.880 1.00 81.56 99 ASN A N 1
ATOM 823 C CA . ASN A 1 99 ? 7.691 -8.093 -7.149 1.00 81.56 99 ASN A CA 1
ATOM 824 C C . ASN A 1 99 ? 7.348 -6.701 -7.713 1.00 81.56 99 ASN A C 1
ATOM 826 O O . ASN A 1 99 ? 6.190 -6.289 -7.759 1.00 81.56 99 ASN A O 1
ATOM 830 N N . ILE A 1 100 ? 8.376 -5.959 -8.134 1.00 90.00 100 ILE A N 1
ATOM 831 C CA . ILE A 1 100 ? 8.223 -4.597 -8.658 1.00 90.00 100 ILE A CA 1
ATOM 832 C C . ILE A 1 100 ? 8.017 -4.636 -10.172 1.00 90.00 100 ILE A C 1
ATOM 834 O O . ILE A 1 100 ? 8.966 -4.865 -10.938 1.00 90.00 100 ILE A O 1
ATOM 838 N N . ASN A 1 101 ? 6.777 -4.394 -10.596 1.00 89.19 101 ASN A N 1
ATOM 839 C CA . ASN A 1 101 ? 6.332 -4.500 -11.988 1.00 89.19 101 ASN A CA 1
ATOM 840 C C . ASN A 1 101 ? 5.994 -3.151 -12.654 1.00 89.19 101 ASN A C 1
ATOM 842 O O . ASN A 1 101 ? 5.931 -3.089 -13.882 1.00 89.19 101 ASN A O 1
ATOM 846 N N . ASN A 1 102 ? 5.808 -2.077 -11.883 1.00 92.06 102 ASN A N 1
ATOM 847 C CA . ASN A 1 102 ? 5.505 -0.738 -12.386 1.00 92.06 102 ASN A CA 1
ATOM 848 C C . ASN A 1 102 ? 6.053 0.364 -11.452 1.00 92.06 102 ASN A C 1
ATOM 850 O O . ASN A 1 102 ? 6.671 0.083 -10.421 1.00 92.06 102 ASN A O 1
ATOM 854 N N . ILE A 1 103 ? 5.868 1.626 -11.854 1.00 93.50 103 ILE A N 1
ATOM 855 C CA . ILE A 1 103 ? 6.388 2.800 -11.134 1.00 93.50 103 ILE A CA 1
ATOM 856 C C . ILE A 1 103 ? 5.650 2.987 -9.805 1.00 93.50 103 ILE A C 1
ATOM 858 O O . ILE A 1 103 ? 6.272 3.319 -8.804 1.00 93.50 103 ILE A O 1
ATOM 862 N N . GLU A 1 104 ? 4.348 2.735 -9.785 1.00 91.19 104 GLU A N 1
ATOM 863 C CA . GLU A 1 104 ? 3.470 2.886 -8.627 1.00 91.19 104 GLU A CA 1
ATOM 864 C C . GLU A 1 104 ? 3.840 1.902 -7.499 1.00 91.19 104 GLU A C 1
ATOM 866 O O . GLU A 1 104 ? 3.947 2.280 -6.330 1.00 91.19 104 GLU A O 1
ATOM 871 N N . ALA A 1 105 ? 4.134 0.651 -7.857 1.00 91.75 105 ALA A N 1
ATOM 872 C CA . ALA A 1 105 ? 4.641 -0.373 -6.951 1.00 91.75 105 ALA A CA 1
ATOM 873 C C . ALA A 1 105 ? 6.022 0.009 -6.406 1.00 91.75 105 ALA A C 1
ATOM 875 O O . ALA A 1 105 ? 6.270 -0.130 -5.210 1.00 91.75 105 ALA A O 1
ATOM 876 N N . LEU A 1 106 ? 6.907 0.543 -7.260 1.00 93.81 106 LEU A N 1
ATOM 877 C CA . LEU A 1 106 ? 8.224 1.006 -6.821 1.00 93.81 106 LEU A CA 1
ATOM 878 C C . LEU A 1 106 ? 8.106 2.156 -5.814 1.00 93.81 106 LEU A C 1
ATOM 880 O O . LEU A 1 106 ? 8.771 2.132 -4.785 1.00 93.81 106 LEU A O 1
ATOM 884 N N . ILE A 1 107 ? 7.239 3.131 -6.087 1.00 93.50 107 ILE A N 1
ATOM 885 C CA . ILE A 1 107 ? 6.954 4.243 -5.175 1.00 93.50 107 ILE A CA 1
ATOM 886 C C . ILE A 1 107 ? 6.452 3.721 -3.824 1.00 93.50 107 ILE A C 1
ATOM 888 O O . ILE A 1 107 ? 6.995 4.103 -2.792 1.00 93.50 107 ILE A O 1
ATOM 892 N N . THR A 1 108 ? 5.473 2.812 -3.826 1.00 91.88 108 THR A N 1
ATOM 893 C CA . THR A 1 108 ? 4.896 2.232 -2.598 1.00 91.88 108 THR A CA 1
ATOM 894 C C . THR A 1 108 ? 5.965 1.563 -1.732 1.00 91.88 108 THR A C 1
ATOM 896 O O . THR A 1 108 ? 6.059 1.830 -0.535 1.00 91.88 108 THR A O 1
ATOM 899 N N . ILE A 1 109 ? 6.827 0.752 -2.347 1.00 92.25 109 ILE A N 1
ATOM 900 C CA . ILE A 1 109 ? 7.924 0.067 -1.652 1.00 92.25 109 ILE A CA 1
ATOM 901 C C . ILE A 1 109 ? 8.954 1.070 -1.112 1.00 92.25 109 ILE A C 1
ATOM 903 O O . ILE A 1 109 ? 9.491 0.891 -0.019 1.00 92.25 109 ILE A O 1
ATOM 907 N N . LEU A 1 110 ? 9.240 2.148 -1.847 1.00 93.31 110 LEU A N 1
ATOM 908 C CA . LEU A 1 110 ? 10.152 3.188 -1.368 1.00 93.31 110 LEU A CA 1
ATOM 909 C C . LEU A 1 110 ? 9.583 3.943 -0.161 1.00 93.31 110 LEU A C 1
ATOM 911 O O . LEU A 1 110 ? 10.345 4.209 0.769 1.00 93.31 110 LEU A O 1
ATOM 915 N N . ILE A 1 111 ? 8.279 4.238 -0.145 1.00 93.69 111 ILE A N 1
ATOM 916 C CA . ILE A 1 111 ? 7.580 4.814 1.017 1.00 93.69 111 ILE A CA 1
ATOM 917 C C . ILE A 1 111 ? 7.704 3.873 2.217 1.00 93.69 111 ILE A C 1
ATOM 919 O O . ILE A 1 111 ? 8.158 4.298 3.277 1.00 93.69 111 ILE A O 1
ATOM 923 N N . GLU A 1 112 ? 7.369 2.590 2.046 1.00 92.06 112 GLU A N 1
ATOM 924 C CA . GLU A 1 112 ? 7.472 1.574 3.104 1.00 92.06 112 GLU A CA 1
ATOM 925 C C . GLU A 1 112 ? 8.882 1.511 3.696 1.00 92.06 112 GLU A C 1
ATOM 927 O O . GLU A 1 112 ? 9.057 1.489 4.917 1.00 92.06 112 GLU A O 1
ATOM 932 N N . LYS A 1 113 ? 9.900 1.554 2.830 1.00 90.69 113 LYS A N 1
ATOM 933 C CA . LYS A 1 113 ? 11.301 1.574 3.246 1.00 90.69 113 LYS A CA 1
ATOM 934 C C . LYS A 1 113 ? 11.655 2.858 3.999 1.00 90.69 113 LYS A C 1
ATOM 936 O O . LYS A 1 113 ? 12.337 2.763 5.008 1.00 90.69 113 LYS A O 1
ATOM 941 N N . GLN A 1 114 ? 11.189 4.03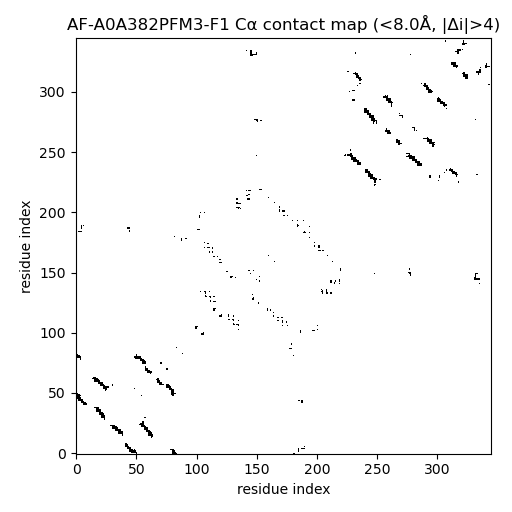8 3.566 1.00 92.06 114 GLN A N 1
ATOM 942 C CA . GLN A 1 114 ? 11.433 5.293 4.307 1.00 92.06 114 GLN A CA 1
ATOM 943 C C . GLN A 1 114 ? 10.793 5.275 5.692 1.00 92.06 114 GLN A C 1
ATOM 945 O O . GLN A 1 114 ? 11.439 5.638 6.672 1.00 92.06 114 GLN A O 1
ATOM 950 N N . ILE A 1 115 ? 9.564 4.777 5.787 1.00 92.38 115 ILE A N 1
ATOM 951 C CA . ILE A 1 115 ? 8.875 4.614 7.065 1.00 92.38 115 ILE A CA 1
ATOM 952 C C . ILE A 1 115 ? 9.648 3.649 7.969 1.00 92.38 115 ILE A C 1
ATOM 954 O O . ILE A 1 115 ? 9.914 3.968 9.125 1.00 92.38 115 ILE A O 1
ATOM 958 N N . SER A 1 116 ? 10.056 2.498 7.439 1.00 89.62 116 SER A N 1
ATOM 959 C CA . SER A 1 116 ? 10.752 1.468 8.216 1.00 89.62 116 SER A CA 1
ATOM 960 C C . SER A 1 116 ? 12.150 1.919 8.665 1.00 89.62 116 SER A C 1
ATOM 962 O O . SER A 1 116 ? 12.541 1.659 9.797 1.00 89.62 116 SER A O 1
ATOM 964 N N . GLU A 1 117 ? 12.890 2.644 7.819 1.00 89.69 117 GLU A N 1
ATOM 965 C CA . GLU A 1 117 ? 14.223 3.188 8.132 1.00 89.69 117 GLU A CA 1
ATOM 966 C C . GLU A 1 117 ? 14.175 4.322 9.174 1.00 89.69 117 GLU A C 1
ATOM 968 O O . GLU A 1 117 ? 15.161 4.555 9.873 1.00 89.69 117 GLU A O 1
ATOM 973 N N . SER A 1 118 ? 13.041 5.020 9.298 1.00 89.94 118 SER A N 1
ATOM 974 C CA . SER A 1 118 ? 12.893 6.157 10.216 1.00 89.94 118 SER A CA 1
ATOM 975 C C . SER A 1 118 ? 12.873 5.769 11.700 1.00 89.94 118 SER A C 1
ATOM 977 O O . SER A 1 118 ? 13.099 6.621 12.556 1.00 89.94 118 SER A O 1
ATOM 979 N N . ASN A 1 119 ? 12.590 4.498 12.021 1.00 85.50 119 ASN A N 1
ATOM 980 C CA . ASN A 1 119 ? 12.414 3.987 13.387 1.00 85.50 119 ASN A CA 1
ATOM 981 C C . ASN A 1 119 ? 11.381 4.758 14.240 1.00 85.50 119 ASN A C 1
ATOM 983 O O . ASN A 1 119 ? 11.404 4.669 15.468 1.00 85.50 119 ASN A O 1
ATOM 987 N N . ILE A 1 120 ? 10.456 5.509 13.624 1.00 90.94 120 ILE A N 1
ATOM 988 C CA . ILE A 1 120 ? 9.429 6.256 14.375 1.00 90.94 120 ILE A CA 1
ATOM 989 C C . ILE A 1 120 ? 8.346 5.333 14.945 1.00 90.94 120 ILE A C 1
ATOM 991 O O . ILE A 1 120 ? 7.678 5.689 15.921 1.00 90.94 120 ILE A O 1
ATOM 995 N N . PHE A 1 121 ? 8.183 4.149 14.349 1.00 89.88 121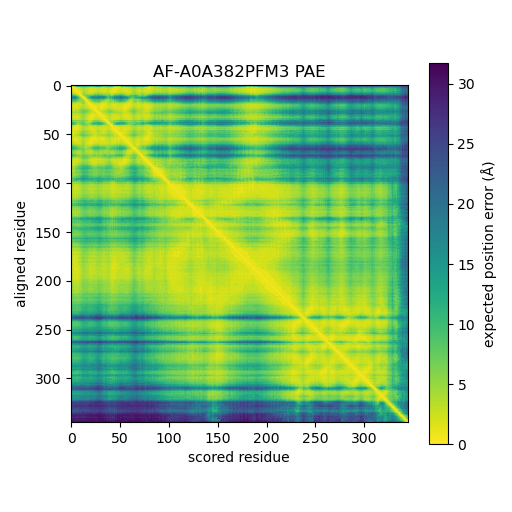 PHE A N 1
ATOM 996 C CA . PHE A 1 121 ? 7.190 3.151 14.723 1.00 89.88 121 PHE A CA 1
ATOM 997 C C . PHE A 1 121 ? 7.811 1.993 15.514 1.00 89.88 121 PHE A C 1
ATOM 999 O O . PHE A 1 121 ? 8.933 1.582 15.218 1.00 89.88 121 PHE A O 1
ATOM 1006 N N . PRO A 1 122 ? 7.092 1.445 16.510 1.00 83.75 122 PRO A N 1
ATOM 1007 C CA . PRO A 1 122 ? 7.555 0.283 17.258 1.00 83.75 122 PRO A CA 1
ATOM 1008 C C . PRO A 1 122 ? 7.528 -0.992 16.404 1.00 83.75 122 PRO A C 1
ATOM 1010 O O . PRO A 1 122 ? 6.789 -1.092 15.421 1.00 83.75 122 PRO A O 1
ATOM 1013 N N . THR A 1 123 ? 8.280 -2.006 16.836 1.00 81.88 123 THR A N 1
ATOM 1014 C CA . THR A 1 123 ? 8.220 -3.357 16.262 1.00 81.88 123 THR A CA 1
ATOM 1015 C C . THR A 1 123 ? 6.779 -3.871 16.235 1.00 81.88 123 THR A C 1
ATOM 1017 O O . THR A 1 123 ? 6.056 -3.763 17.225 1.00 81.88 123 THR A O 1
ATOM 1020 N N . GLY A 1 124 ? 6.366 -4.440 15.100 1.00 79.31 124 GLY A N 1
ATOM 1021 C CA . GLY A 1 124 ? 5.018 -4.981 14.903 1.00 79.31 124 GLY A CA 1
ATOM 1022 C C . GLY A 1 124 ? 3.984 -3.978 14.383 1.00 79.31 124 GLY A C 1
ATOM 1023 O O . GLY A 1 124 ? 2.869 -4.390 14.087 1.00 79.31 124 GLY A O 1
ATOM 1024 N N . PHE A 1 125 ? 4.329 -2.695 14.226 1.00 85.56 125 PHE A N 1
ATOM 1025 C CA . PHE A 1 125 ? 3.476 -1.738 13.516 1.00 85.56 125 PHE A CA 1
ATOM 1026 C C . PHE A 1 125 ? 3.356 -2.103 12.031 1.00 85.56 125 PHE A C 1
ATOM 1028 O O . PHE A 1 125 ? 4.355 -2.441 11.387 1.00 85.56 125 PHE A O 1
ATOM 1035 N N . ASN A 1 126 ? 2.153 -2.002 11.462 1.00 86.12 126 ASN A N 1
ATOM 1036 C CA . ASN A 1 126 ? 1.907 -2.392 10.077 1.00 86.12 126 ASN A CA 1
ATOM 1037 C C . ASN A 1 126 ? 2.337 -1.304 9.069 1.00 86.12 126 ASN A C 1
ATOM 1039 O O . ASN A 1 126 ? 1.514 -0.635 8.438 1.00 86.12 126 ASN A O 1
ATOM 1043 N N . THR A 1 127 ? 3.653 -1.139 8.890 1.00 88.06 127 THR A N 1
ATOM 1044 C CA . THR A 1 127 ? 4.248 -0.166 7.948 1.00 88.06 127 THR A CA 1
ATOM 1045 C C . THR A 1 127 ? 3.800 -0.392 6.507 1.00 88.06 127 THR A C 1
ATOM 1047 O O . THR A 1 127 ? 3.643 0.572 5.759 1.00 88.06 127 THR A O 1
ATOM 1050 N N . LYS A 1 128 ? 3.538 -1.646 6.131 1.00 86.25 128 LYS A N 1
ATOM 1051 C CA . LYS A 1 128 ? 3.041 -2.027 4.809 1.00 86.25 128 LYS A CA 1
ATOM 1052 C C . LYS A 1 128 ? 1.605 -1.567 4.560 1.00 86.25 128 LYS A C 1
ATOM 1054 O O . LYS A 1 128 ? 1.299 -1.064 3.484 1.00 86.25 128 LYS A O 1
ATOM 1059 N N . ALA A 1 129 ? 0.708 -1.712 5.535 1.00 86.12 129 ALA A N 1
ATOM 1060 C CA . ALA A 1 129 ? -0.644 -1.167 5.408 1.00 86.12 129 ALA A CA 1
ATOM 1061 C C . ALA A 1 129 ? -0.609 0.363 5.304 1.00 86.12 129 ALA A C 1
ATOM 1063 O O . ALA A 1 129 ? -1.319 0.937 4.480 1.00 86.12 129 ALA A O 1
ATOM 1064 N N . LEU A 1 130 ? 0.272 1.015 6.072 1.00 90.19 130 LEU A N 1
ATOM 1065 C CA . LEU A 1 130 ? 0.438 2.464 6.003 1.00 90.19 130 LEU A CA 1
ATOM 1066 C C . LEU A 1 130 ? 0.989 2.902 4.641 1.00 90.19 130 LEU A C 1
ATOM 1068 O O . LEU A 1 130 ? 0.458 3.833 4.046 1.00 90.19 130 LEU A O 1
ATOM 1072 N N . SER A 1 131 ? 2.009 2.224 4.107 1.00 90.50 131 SER A N 1
ATOM 1073 C CA . SER A 1 131 ? 2.576 2.561 2.795 1.00 90.50 131 SER A CA 1
ATOM 1074 C C . SER A 1 131 ? 1.554 2.405 1.669 1.00 90.50 131 SER A C 1
ATOM 1076 O O . SER A 1 131 ? 1.479 3.276 0.805 1.00 90.50 131 SER A O 1
ATOM 1078 N N . LEU A 1 132 ? 0.723 1.357 1.716 1.00 88.69 132 LEU A N 1
ATOM 1079 C CA . LEU A 1 132 ? -0.385 1.145 0.780 1.00 88.69 132 LEU A CA 1
ATOM 1080 C C . LEU A 1 132 ? -1.457 2.233 0.898 1.00 88.69 132 LEU A C 1
ATOM 1082 O O . LEU A 1 132 ? -1.939 2.733 -0.114 1.00 88.69 132 LEU A O 1
ATOM 1086 N N . LEU A 1 133 ? -1.823 2.620 2.121 1.00 88.56 133 LEU A N 1
ATOM 1087 C CA . LEU A 1 133 ? -2.783 3.693 2.378 1.00 88.56 133 LEU A CA 1
ATOM 1088 C C . LEU A 1 133 ? -2.275 5.037 1.826 1.00 88.56 133 LEU A C 1
ATOM 1090 O O . LEU A 1 133 ? -3.017 5.744 1.140 1.00 88.56 133 LEU A O 1
ATOM 1094 N N . LEU A 1 134 ? -0.997 5.350 2.053 1.00 90.38 134 LEU A N 1
ATOM 1095 C CA . LEU A 1 134 ? -0.333 6.567 1.574 1.00 90.38 134 LEU A CA 1
ATOM 1096 C C . LEU A 1 134 ? -0.126 6.596 0.054 1.00 90.38 134 LEU A C 1
ATOM 1098 O O . LEU A 1 134 ? -0.119 7.672 -0.535 1.00 90.38 134 LEU A O 1
ATOM 1102 N N . SER A 1 135 ? 0.064 5.440 -0.587 1.00 87.56 135 SER A N 1
ATOM 1103 C CA . SER A 1 135 ? 0.245 5.349 -2.042 1.00 87.56 135 SER A CA 1
ATOM 1104 C C . SER A 1 135 ? -1.061 5.151 -2.814 1.00 87.56 135 SER A C 1
ATOM 1106 O O . SER A 1 135 ? -1.072 5.164 -4.049 1.00 87.56 135 SER A O 1
ATOM 1108 N N . SER A 1 136 ? -2.171 4.966 -2.103 1.00 84.19 136 SER A N 1
ATOM 1109 C CA . SER A 1 136 ? -3.492 4.848 -2.701 1.00 84.19 136 SER A CA 1
ATOM 1110 C C . SER A 1 136 ? -4.055 6.212 -3.113 1.00 84.19 136 SER A C 1
ATOM 1112 O O . SER A 1 136 ? -3.792 7.233 -2.491 1.00 84.19 136 SER A O 1
ATOM 1114 N N . ASN A 1 137 ? -4.901 6.222 -4.145 1.00 80.19 137 ASN A N 1
ATOM 1115 C CA . ASN A 1 137 ? -5.642 7.419 -4.565 1.00 80.19 137 ASN A CA 1
ATOM 1116 C C . ASN A 1 137 ? -7.107 7.391 -4.103 1.00 80.19 137 ASN A C 1
ATOM 1118 O O . ASN A 1 137 ? -7.949 8.078 -4.687 1.00 80.19 137 ASN A O 1
ATOM 1122 N N . PHE A 1 138 ? -7.459 6.549 -3.127 1.00 82.62 138 PHE A N 1
ATOM 1123 C CA . PHE A 1 138 ? -8.851 6.458 -2.697 1.00 82.62 138 PHE A CA 1
ATOM 1124 C C . PHE A 1 138 ? -9.208 7.639 -1.791 1.00 82.62 138 PHE A C 1
ATOM 1126 O O . PHE A 1 138 ? -8.385 8.136 -1.020 1.00 82.62 138 PHE A O 1
ATOM 1133 N N . LYS A 1 139 ? -10.473 8.055 -1.865 1.00 83.38 139 LYS A N 1
ATOM 1134 C CA . LYS A 1 139 ? -11.081 9.026 -0.957 1.00 83.38 139 LYS A CA 1
ATOM 1135 C C . LYS A 1 139 ? -12.332 8.393 -0.362 1.00 83.38 139 LYS A C 1
ATOM 1137 O O . LYS A 1 139 ? -13.178 7.881 -1.092 1.00 83.38 139 LYS A O 1
ATOM 1142 N N . SER A 1 140 ? -12.442 8.411 0.957 1.00 84.44 140 SER A N 1
ATOM 1143 C CA . SER A 1 140 ? -13.608 7.928 1.694 1.00 84.44 140 SER A CA 1
ATOM 1144 C C . SER A 1 140 ? -13.951 8.883 2.839 1.00 84.44 140 SER A C 1
ATOM 1146 O O . SER A 1 140 ? -13.209 9.820 3.124 1.00 84.44 140 SER A O 1
ATOM 1148 N N . LYS A 1 141 ? -15.090 8.677 3.498 1.00 81.25 141 LYS A N 1
ATOM 1149 C CA . LYS A 1 141 ? -15.433 9.476 4.681 1.00 81.25 141 LYS A CA 1
ATOM 1150 C C . LYS A 1 141 ? -14.549 9.135 5.890 1.00 81.25 141 LYS A C 1
ATOM 1152 O O . LYS A 1 141 ? -14.328 10.001 6.723 1.00 81.25 141 LYS A O 1
ATOM 1157 N N . TYR A 1 142 ? -14.059 7.897 5.951 1.00 84.81 142 TYR A N 1
ATOM 1158 C CA . TYR A 1 142 ? -13.335 7.332 7.089 1.00 84.81 142 TYR A CA 1
ATOM 1159 C C . TYR A 1 142 ? -12.133 6.499 6.607 1.00 84.81 142 TYR A C 1
ATOM 1161 O O . TYR A 1 142 ? -12.153 5.262 6.687 1.00 84.81 142 TYR A O 1
ATOM 1169 N N . PRO A 1 143 ? -11.139 7.133 5.955 1.00 86.75 143 PRO A N 1
ATOM 1170 C CA . PRO A 1 143 ? -10.019 6.423 5.351 1.00 86.75 143 PRO A CA 1
ATOM 1171 C C . PRO A 1 143 ? -9.200 5.585 6.333 1.00 86.75 143 PRO A C 1
ATOM 1173 O O . PRO A 1 143 ? -8.756 4.505 5.929 1.00 86.75 143 PRO A O 1
ATOM 1176 N N . TRP A 1 144 ? -9.025 6.025 7.584 1.00 88.06 144 TRP A N 1
ATOM 1177 C CA . TRP A 1 144 ? -8.228 5.290 8.568 1.00 88.06 144 TRP A CA 1
ATOM 1178 C C . TRP A 1 144 ? -8.948 4.030 9.032 1.00 88.06 144 TRP A C 1
ATOM 1180 O O . TRP A 1 144 ? -8.378 2.943 8.962 1.00 88.06 144 TRP A O 1
ATOM 1190 N N . PHE A 1 145 ? -10.223 4.133 9.409 1.00 83.12 145 PHE A N 1
ATOM 1191 C CA . PHE A 1 145 ? -11.009 2.969 9.838 1.00 83.12 145 PHE A CA 1
ATOM 1192 C C . PHE A 1 145 ? -11.158 1.898 8.760 1.00 83.12 145 PHE A C 1
ATOM 1194 O O . PHE A 1 145 ? -11.161 0.704 9.065 1.00 83.12 145 PHE A O 1
ATOM 1201 N N . GLY A 1 146 ? -11.266 2.318 7.498 1.00 75.56 146 GLY A N 1
ATOM 1202 C CA . GLY A 1 146 ? -11.446 1.395 6.383 1.00 75.56 146 GLY A CA 1
ATOM 1203 C C . GLY A 1 146 ? -10.219 0.533 6.071 1.00 75.56 146 GLY A C 1
ATOM 1204 O O . GLY A 1 146 ? -10.372 -0.529 5.474 1.00 75.56 146 GLY A O 1
ATOM 1205 N N . HIS A 1 147 ? -9.015 0.985 6.439 1.00 77.94 147 HIS A N 1
ATOM 1206 C CA . HIS A 1 147 ? -7.767 0.441 5.885 1.00 77.94 147 HIS A CA 1
ATOM 1207 C C . HIS A 1 147 ? -6.653 0.240 6.913 1.00 77.94 147 HIS A C 1
ATOM 1209 O O . HIS A 1 147 ? -5.586 -0.262 6.553 1.00 77.94 147 HIS A O 1
ATOM 1215 N N . PHE A 1 148 ? -6.868 0.626 8.172 1.00 78.62 148 PHE A N 1
ATOM 1216 C CA . PHE A 1 148 ? -5.829 0.601 9.190 1.00 78.62 148 PHE A CA 1
ATOM 1217 C C . PHE A 1 148 ? -6.294 -0.089 10.483 1.00 78.62 148 PHE A C 1
ATOM 1219 O O . PHE A 1 148 ? -7.408 0.166 10.945 1.00 78.62 148 PHE A O 1
ATOM 1226 N N . PRO A 1 149 ? -5.478 -0.980 11.085 1.00 81.88 149 PRO A N 1
ATOM 1227 C CA . PRO A 1 149 ? -5.843 -1.643 12.333 1.00 81.88 149 PRO A CA 1
ATOM 1228 C C . PRO A 1 149 ? -6.045 -0.649 13.480 1.00 81.88 149 PRO A C 1
ATOM 1230 O O . PRO A 1 149 ? -5.265 0.284 13.653 1.00 81.88 149 PRO A O 1
ATOM 1233 N N . VAL A 1 150 ? -7.046 -0.904 14.323 1.00 84.19 150 VAL A N 1
ATOM 1234 C CA . VAL A 1 150 ? -7.456 -0.009 15.423 1.00 84.19 150 VAL A CA 1
ATOM 1235 C C . VAL A 1 150 ? -6.300 0.353 16.361 1.00 84.19 150 VAL A C 1
ATOM 1237 O O . VAL A 1 150 ? -6.086 1.532 16.635 1.00 84.19 150 VAL A O 1
ATOM 1240 N N . HIS A 1 151 ? -5.519 -0.630 16.828 1.00 84.88 151 HIS A N 1
ATOM 1241 C CA . HIS A 1 151 ? -4.347 -0.356 17.672 1.00 84.88 151 HIS A CA 1
ATOM 1242 C C . HIS A 1 151 ? -3.331 0.550 16.987 1.00 84.88 151 HIS A C 1
ATOM 1244 O O . HIS A 1 151 ? -2.702 1.366 17.657 1.00 84.88 151 HIS A O 1
ATOM 1250 N N . ASP A 1 152 ? -3.134 0.399 15.680 1.00 87.31 152 ASP A N 1
ATOM 1251 C CA . ASP A 1 152 ? -2.162 1.203 14.955 1.00 87.31 152 ASP A CA 1
ATOM 1252 C C . ASP A 1 152 ? -2.693 2.626 14.718 1.00 87.31 152 ASP A C 1
ATOM 1254 O O . ASP A 1 152 ? -1.901 3.562 14.802 1.00 87.31 152 ASP A O 1
ATOM 1258 N N . ILE A 1 153 ? -4.012 2.830 14.564 1.00 88.88 153 ILE A N 1
ATOM 1259 C CA . ILE A 1 153 ? -4.633 4.172 14.553 1.00 88.88 153 ILE A CA 1
ATOM 1260 C C . ILE A 1 153 ? -4.318 4.921 15.853 1.00 88.88 153 ILE A C 1
ATOM 1262 O O . ILE A 1 153 ? -3.835 6.048 15.804 1.00 88.88 153 ILE A O 1
ATOM 1266 N N . PHE A 1 154 ? -4.502 4.296 17.021 1.00 86.81 154 PHE A N 1
ATOM 1267 C CA . PHE A 1 154 ? -4.151 4.934 18.299 1.00 86.81 154 PHE A CA 1
ATOM 1268 C C . PHE A 1 154 ? -2.661 5.285 18.402 1.00 86.81 154 PHE A C 1
ATOM 1270 O O . PHE A 1 154 ? -2.300 6.323 18.953 1.00 86.81 154 PHE A O 1
ATOM 1277 N N . LYS A 1 155 ? -1.774 4.450 17.849 1.00 87.94 155 LYS A N 1
ATOM 1278 C CA . LYS A 1 155 ? -0.328 4.723 17.846 1.00 87.94 155 LYS A CA 1
ATOM 1279 C C . LYS A 1 155 ? 0.064 5.864 16.905 1.00 87.94 155 LYS A C 1
ATOM 1281 O O . LYS A 1 155 ? 1.130 6.440 17.116 1.00 87.94 155 LYS A O 1
ATOM 1286 N N . MET A 1 156 ? -0.743 6.177 15.887 1.00 89.50 156 MET A N 1
ATOM 1287 C CA . MET A 1 156 ? -0.428 7.210 14.891 1.00 89.50 156 MET A CA 1
ATOM 1288 C C . MET A 1 156 ? -0.451 8.630 15.457 1.00 89.50 156 MET A C 1
ATOM 1290 O O . MET A 1 156 ? 0.293 9.461 14.948 1.00 89.50 156 MET A O 1
ATOM 1294 N N . GLU A 1 157 ? -1.231 8.904 16.509 1.00 86.88 157 GLU A N 1
ATOM 1295 C CA . GLU A 1 157 ? -1.453 10.261 17.042 1.00 86.88 157 GLU A CA 1
ATOM 1296 C C . GLU A 1 157 ? -0.144 11.033 17.258 1.00 86.88 157 GLU A C 1
ATOM 1298 O O . GLU A 1 157 ? 0.079 12.084 16.668 1.00 86.88 157 GLU A O 1
ATOM 1303 N N . THR A 1 158 ? 0.793 10.441 17.996 1.00 83.94 158 THR A N 1
ATOM 1304 C CA . THR A 1 158 ? 2.102 11.058 18.291 1.00 83.94 158 THR A CA 1
ATOM 1305 C C . THR A 1 158 ? 3.099 11.012 17.128 1.00 83.94 158 THR A C 1
ATOM 1307 O O . THR A 1 158 ? 4.218 11.511 17.241 1.00 83.94 158 THR A O 1
ATOM 1310 N N . LYS A 1 159 ? 2.751 10.350 16.021 1.00 89.94 159 LYS A N 1
ATOM 1311 C CA . LYS A 1 159 ? 3.657 10.078 14.894 1.00 89.94 159 LYS A CA 1
ATOM 1312 C C . LYS A 1 159 ? 3.431 11.016 13.728 1.00 89.94 159 LYS A C 1
ATOM 1314 O O . LYS A 1 159 ? 4.362 11.207 12.951 1.00 89.94 159 LYS A O 1
ATOM 1319 N N . LEU A 1 160 ? 2.248 11.613 13.611 1.00 87.50 160 LEU A N 1
ATOM 1320 C CA . LEU A 1 160 ? 1.913 12.536 12.523 1.00 87.50 160 LEU A CA 1
ATOM 1321 C C . LEU A 1 160 ? 2.717 13.841 12.562 1.00 87.50 160 LEU A C 1
ATOM 1323 O O . LEU A 1 160 ? 2.953 14.440 11.519 1.00 87.50 160 LEU A O 1
ATOM 1327 N N . GLU A 1 161 ? 3.210 14.242 13.733 1.00 85.56 161 GLU A N 1
ATOM 1328 C CA . GLU A 1 161 ? 4.039 15.446 13.900 1.00 85.56 161 GLU A CA 1
ATOM 1329 C C . GLU A 1 161 ? 5.504 15.246 13.470 1.00 85.56 161 GLU A C 1
ATOM 1331 O O . GLU A 1 161 ? 6.305 16.180 13.502 1.00 85.56 161 GLU A O 1
ATOM 1336 N N . ASN A 1 162 ? 5.891 14.030 13.076 1.00 91.50 162 ASN A N 1
ATOM 1337 C CA . ASN A 1 162 ? 7.276 13.724 12.744 1.00 91.50 162 ASN A CA 1
ATOM 1338 C C . ASN A 1 162 ? 7.742 14.403 11.439 1.00 91.50 162 ASN A C 1
ATOM 1340 O O . ASN A 1 162 ? 7.032 14.420 10.432 1.00 91.50 162 ASN A O 1
ATOM 1344 N N . GLU A 1 163 ? 8.991 14.881 11.421 1.00 89.94 163 GLU A N 1
ATOM 1345 C CA . GLU A 1 163 ? 9.605 15.540 10.257 1.00 89.94 163 GLU A CA 1
ATOM 1346 C C . GLU A 1 163 ? 9.737 14.645 9.010 1.00 89.94 163 GLU A C 1
ATOM 1348 O O . GLU A 1 163 ? 9.907 15.157 7.899 1.00 89.94 163 GLU A O 1
ATOM 1353 N N . LEU A 1 164 ? 9.630 13.318 9.169 1.00 91.38 164 LEU A N 1
ATOM 1354 C CA . LEU A 1 164 ? 9.587 12.353 8.071 1.00 91.38 164 LEU A CA 1
ATOM 1355 C C . LEU A 1 164 ? 8.550 12.761 7.023 1.00 91.38 164 LEU A C 1
ATOM 1357 O O . LEU A 1 164 ? 8.855 12.765 5.832 1.00 91.38 164 LEU A O 1
ATOM 1361 N N . TRP A 1 165 ? 7.341 13.130 7.451 1.00 91.75 165 TRP A N 1
ATOM 1362 C CA . TRP A 1 165 ? 6.214 13.360 6.544 1.00 91.75 165 TRP A CA 1
ATOM 1363 C C . TRP A 1 165 ? 6.414 14.570 5.637 1.00 91.75 165 TRP A C 1
ATOM 1365 O O . TRP A 1 165 ? 5.959 14.561 4.499 1.00 91.75 165 TRP A O 1
ATOM 1375 N N . GLN A 1 166 ? 7.169 15.566 6.102 1.00 88.19 166 GLN A N 1
ATOM 1376 C CA . GLN A 1 166 ? 7.511 16.748 5.309 1.00 88.19 166 GLN A CA 1
ATOM 1377 C C . GLN A 1 166 ? 8.566 16.447 4.234 1.00 88.19 166 GLN A C 1
ATOM 1379 O O . GLN A 1 166 ? 8.674 17.163 3.241 1.00 88.19 166 GLN A O 1
ATOM 1384 N N . ASN A 1 167 ? 9.351 15.381 4.414 1.00 91.25 167 ASN A N 1
ATOM 1385 C CA . ASN A 1 167 ? 10.496 15.066 3.560 1.00 91.25 167 ASN A CA 1
ATOM 1386 C C . ASN A 1 167 ? 10.331 13.783 2.738 1.00 91.25 167 ASN A C 1
ATOM 1388 O O . ASN A 1 167 ? 11.114 13.559 1.811 1.00 91.25 167 ASN A O 1
ATOM 1392 N N . ILE A 1 168 ? 9.334 12.949 3.043 1.00 92.06 168 ILE A N 1
ATOM 1393 C CA . ILE A 1 168 ? 9.184 11.615 2.452 1.00 92.06 168 ILE A CA 1
ATOM 1394 C C . ILE A 1 168 ? 9.090 11.666 0.924 1.00 92.06 168 ILE A C 1
ATOM 1396 O O . ILE A 1 168 ? 9.775 10.906 0.242 1.00 92.06 168 ILE A O 1
ATOM 1400 N N . SER A 1 169 ? 8.342 12.620 0.371 1.00 91.50 169 SER A N 1
ATOM 1401 C CA . SER A 1 169 ? 8.192 12.819 -1.075 1.00 91.50 169 SER A CA 1
ATOM 1402 C C . SER A 1 169 ? 9.522 13.134 -1.759 1.00 91.50 169 SER A C 1
ATOM 1404 O O . SER A 1 169 ? 9.871 12.525 -2.775 1.00 91.50 169 SER A O 1
ATOM 1406 N N . ASN A 1 170 ? 10.328 14.009 -1.152 1.00 92.69 170 ASN A N 1
ATOM 1407 C CA . ASN A 1 170 ? 11.663 14.350 -1.641 1.00 92.69 170 ASN A CA 1
ATOM 1408 C C . ASN A 1 170 ? 12.619 13.153 -1.566 1.00 92.69 170 ASN A C 1
ATOM 1410 O O . ASN A 1 170 ? 13.342 12.879 -2.527 1.00 92.69 170 ASN A O 1
ATOM 1414 N N . GLN A 1 171 ? 12.603 12.412 -0.457 1.00 93.12 171 GLN A N 1
ATOM 1415 C CA . GLN A 1 171 ? 13.432 11.218 -0.267 1.00 93.12 171 GLN A CA 1
ATOM 1416 C C . GLN A 1 171 ? 13.077 10.116 -1.277 1.00 93.12 171 GLN A C 1
ATOM 1418 O O . GLN A 1 171 ? 13.966 9.535 -1.909 1.00 93.12 171 GLN A O 1
ATOM 1423 N N . VAL A 1 172 ? 11.782 9.866 -1.493 1.00 93.69 172 VAL A N 1
ATOM 1424 C CA . VAL A 1 172 ? 11.289 8.924 -2.506 1.00 93.69 172 VAL A CA 1
ATOM 1425 C C . VAL A 1 172 ? 11.741 9.365 -3.896 1.00 93.69 172 VAL A C 1
ATOM 1427 O O . VAL A 1 172 ? 12.304 8.553 -4.628 1.00 93.69 172 VAL A O 1
ATOM 1430 N N . ASN A 1 173 ? 11.588 10.644 -4.249 1.00 94.69 173 ASN A N 1
ATOM 1431 C CA . ASN A 1 173 ? 12.008 11.162 -5.552 1.00 94.69 173 ASN A CA 1
ATOM 1432 C C . ASN A 1 173 ? 13.524 10.991 -5.794 1.00 94.69 173 ASN A C 1
ATOM 1434 O O . ASN A 1 173 ? 13.950 10.525 -6.852 1.00 94.69 173 ASN A O 1
ATOM 1438 N N . GLN A 1 174 ? 14.360 11.272 -4.790 1.00 93.25 174 GLN A N 1
ATOM 1439 C CA . GLN A 1 174 ? 15.811 11.056 -4.878 1.00 93.25 174 GLN A CA 1
ATOM 1440 C C . GLN A 1 174 ? 16.173 9.576 -5.094 1.00 93.25 174 GLN A C 1
ATOM 1442 O O . GLN A 1 174 ? 17.026 9.246 -5.933 1.00 93.25 174 GLN A O 1
ATOM 1447 N N . LYS A 1 175 ? 15.508 8.661 -4.374 1.00 92.31 175 LYS A N 1
ATOM 1448 C CA . LYS A 1 175 ? 15.695 7.214 -4.565 1.00 92.31 175 LYS A CA 1
ATOM 1449 C C . LYS A 1 175 ? 15.199 6.764 -5.944 1.00 92.31 175 LYS A C 1
ATOM 1451 O O . LYS A 1 175 ? 15.894 5.986 -6.602 1.00 92.31 175 LYS A O 1
ATOM 1456 N N . MET A 1 176 ? 14.080 7.304 -6.432 1.00 93.75 176 MET A N 1
ATOM 1457 C CA . MET A 1 176 ? 13.574 7.058 -7.787 1.00 93.75 176 MET A CA 1
ATOM 1458 C C . MET A 1 176 ? 14.606 7.442 -8.849 1.00 93.75 176 MET A C 1
ATOM 1460 O O . MET A 1 176 ? 14.918 6.625 -9.714 1.00 93.75 176 MET A O 1
ATOM 1464 N N . GLU A 1 177 ? 15.219 8.622 -8.761 1.00 92.38 177 GLU A N 1
ATOM 1465 C CA . GLU A 1 177 ? 16.226 9.051 -9.740 1.00 92.38 177 GLU A CA 1
ATOM 1466 C C . GLU A 1 177 ? 17.508 8.208 -9.698 1.00 92.38 177 GLU A C 1
ATOM 1468 O O . GLU A 1 177 ? 18.108 7.925 -10.741 1.00 92.38 177 GLU A O 1
ATOM 1473 N N . THR A 1 178 ? 17.886 7.718 -8.516 1.00 90.38 178 THR A N 1
ATOM 1474 C CA . THR A 1 178 ? 19.008 6.779 -8.356 1.00 90.38 178 THR A CA 1
ATOM 1475 C C . THR A 1 178 ? 18.724 5.433 -9.034 1.00 90.38 178 THR A C 1
ATOM 1477 O O . THR A 1 178 ? 19.603 4.841 -9.669 1.00 90.38 178 THR A O 1
ATOM 1480 N N . LEU A 1 179 ? 17.478 4.967 -8.934 1.00 90.38 179 LEU A N 1
ATOM 1481 C CA . LEU A 1 179 ? 16.978 3.700 -9.469 1.00 90.38 179 LEU A CA 1
ATOM 1482 C C . LEU A 1 179 ? 16.559 3.768 -10.949 1.00 90.38 179 LEU A C 1
ATOM 1484 O O . LEU A 1 179 ? 16.502 2.736 -11.633 1.00 90.38 179 LEU A O 1
ATOM 1488 N N . ARG A 1 180 ? 16.321 4.980 -11.463 1.00 91.69 180 ARG A N 1
ATOM 1489 C CA . ARG A 1 180 ? 15.850 5.273 -12.822 1.00 91.69 180 ARG A CA 1
ATOM 1490 C C . ARG A 1 180 ? 16.599 4.507 -13.908 1.00 91.69 180 ARG A C 1
ATOM 1492 O O . ARG A 1 180 ? 15.925 3.926 -14.756 1.00 91.69 180 ARG A O 1
ATOM 1499 N N . PRO A 1 181 ? 17.946 4.441 -13.941 1.00 88.12 181 PRO A N 1
ATOM 1500 C CA . PRO A 1 181 ? 18.646 3.775 -15.037 1.00 88.12 181 PRO A CA 1
ATOM 1501 C C . PRO A 1 181 ? 18.215 2.314 -15.249 1.00 88.12 181 PRO A C 1
ATOM 1503 O O . PRO A 1 181 ? 18.202 1.844 -16.387 1.00 88.12 181 PRO A O 1
ATOM 1506 N N . TYR A 1 182 ? 17.853 1.603 -14.176 1.00 89.12 182 TYR A N 1
ATOM 1507 C CA . TYR A 1 182 ? 17.442 0.201 -14.236 1.00 89.12 182 TYR A CA 1
ATOM 1508 C C . TYR A 1 182 ? 15.948 0.046 -14.442 1.00 89.12 182 TYR A C 1
ATOM 1510 O O . TYR A 1 182 ? 15.514 -0.586 -15.409 1.00 89.12 182 TYR A O 1
ATOM 1518 N N . TYR A 1 183 ? 15.158 0.658 -13.563 1.00 91.62 183 TYR A N 1
ATOM 1519 C CA . TYR A 1 183 ? 13.719 0.441 -13.559 1.00 91.62 183 TYR A CA 1
ATOM 1520 C C . TYR A 1 183 ? 13.025 1.062 -14.766 1.00 91.62 183 TYR A C 1
ATOM 1522 O O . TYR A 1 183 ? 12.070 0.483 -15.273 1.00 91.62 183 TYR A O 1
ATOM 1530 N N . ARG A 1 184 ? 13.561 2.154 -15.325 1.00 92.56 184 ARG A N 1
ATOM 1531 C CA . ARG A 1 184 ? 13.043 2.743 -16.565 1.00 92.56 184 ARG A CA 1
ATOM 1532 C C . ARG A 1 184 ? 13.025 1.725 -17.711 1.00 92.56 184 ARG A C 1
ATOM 1534 O O . ARG A 1 184 ? 12.012 1.563 -18.385 1.00 92.56 184 ARG A O 1
ATOM 1541 N N . ASN A 1 185 ? 14.134 1.009 -17.909 1.00 91.62 185 ASN A N 1
ATOM 1542 C CA . ASN A 1 185 ? 14.227 -0.027 -18.935 1.00 91.62 185 ASN A CA 1
ATOM 1543 C C . ASN A 1 185 ? 13.382 -1.260 -18.566 1.00 91.62 185 ASN A C 1
ATOM 1545 O O . ASN A 1 185 ? 12.683 -1.778 -19.432 1.00 91.62 185 ASN A O 1
ATOM 1549 N N . LYS A 1 186 ? 13.395 -1.699 -17.296 1.00 90.56 186 LYS A N 1
ATOM 1550 C CA . LYS A 1 186 ? 12.584 -2.836 -16.810 1.00 90.56 186 LYS A CA 1
ATOM 1551 C C . LYS A 1 186 ? 11.083 -2.617 -17.038 1.00 90.56 186 LYS A C 1
ATOM 1553 O O . LYS A 1 186 ? 10.394 -3.539 -17.454 1.00 90.56 186 LYS A O 1
ATOM 1558 N N . PHE A 1 187 ? 10.599 -1.395 -16.827 1.00 94.19 187 PHE A N 1
ATOM 1559 C CA . PHE A 1 187 ? 9.199 -1.008 -17.035 1.00 94.19 187 PHE A CA 1
ATOM 1560 C C . PHE A 1 187 ? 8.889 -0.577 -18.470 1.00 94.19 187 PHE A C 1
ATOM 1562 O O . PHE A 1 187 ? 7.770 -0.159 -18.758 1.00 94.19 187 PHE A O 1
ATOM 1569 N N . LEU A 1 188 ? 9.865 -0.676 -19.378 1.00 94.25 188 LEU A N 1
ATOM 1570 C CA . LEU A 1 188 ? 9.723 -0.310 -20.783 1.00 94.25 188 LEU A CA 1
ATOM 1571 C C . LEU A 1 188 ? 9.278 1.146 -20.991 1.00 94.25 188 LEU A C 1
ATOM 1573 O O . LEU A 1 188 ? 8.545 1.414 -21.937 1.00 94.25 188 LEU A O 1
ATOM 1577 N N . VAL A 1 189 ? 9.689 2.092 -20.145 1.00 94.88 189 VAL A N 1
ATOM 1578 C CA . VAL A 1 189 ? 9.276 3.505 -20.246 1.00 94.88 189 VAL A CA 1
ATOM 1579 C C . VAL A 1 189 ? 10.381 4.393 -20.819 1.00 94.88 189 VAL A C 1
ATOM 1581 O O . VAL A 1 189 ? 11.569 4.155 -20.612 1.00 94.88 189 VAL A O 1
ATOM 1584 N N . THR A 1 190 ? 10.019 5.438 -21.561 1.00 93.81 190 THR A N 1
ATOM 1585 C CA . THR A 1 190 ? 10.994 6.440 -22.033 1.00 93.81 190 THR A CA 1
ATOM 1586 C C . THR A 1 190 ? 11.448 7.360 -20.890 1.00 93.81 190 THR A C 1
ATOM 1588 O O . THR A 1 190 ? 10.802 7.405 -19.842 1.00 93.81 190 THR A O 1
ATOM 1591 N N . PRO A 1 191 ? 12.545 8.129 -21.048 1.00 93.62 191 PRO A N 1
ATOM 1592 C CA . PRO A 1 191 ? 12.933 9.135 -20.057 1.00 93.62 191 PRO A CA 1
ATOM 1593 C C . PRO A 1 191 ? 11.823 10.153 -19.764 1.00 93.62 191 PRO A C 1
ATOM 1595 O O . PRO A 1 191 ? 11.580 10.460 -18.605 1.00 93.62 191 PRO A O 1
ATOM 1598 N N . GLN A 1 192 ? 11.113 10.625 -20.792 1.00 95.19 192 GLN A N 1
ATOM 1599 C CA . GLN A 1 192 ? 10.016 11.581 -20.623 1.00 95.19 192 GLN A CA 1
ATOM 1600 C C . GLN A 1 192 ? 8.800 10.945 -19.935 1.00 95.19 192 GLN A C 1
ATOM 1602 O O . GLN A 1 192 ? 8.197 11.562 -19.059 1.00 95.19 192 GLN A O 1
ATOM 1607 N N . GLU A 1 193 ? 8.443 9.707 -20.307 1.00 95.88 193 GLU A N 1
ATOM 1608 C CA . GLU A 1 193 ? 7.372 8.952 -19.641 1.00 95.88 193 GLU A CA 1
ATOM 1609 C C . GLU A 1 193 ? 7.704 8.706 -18.164 1.00 95.88 193 GL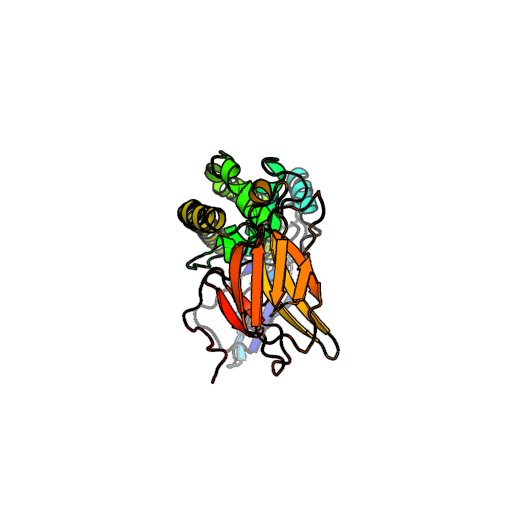U A C 1
ATOM 1611 O O . GLU A 1 193 ? 6.820 8.839 -17.322 1.00 95.88 193 GLU A O 1
ATOM 1616 N N . TRP A 1 194 ? 8.964 8.377 -17.851 1.00 96.31 194 TRP A N 1
ATOM 1617 C CA . TRP A 1 194 ? 9.445 8.214 -16.480 1.00 96.31 194 TRP A CA 1
ATOM 1618 C C . TRP A 1 194 ? 9.254 9.494 -15.676 1.00 96.31 194 TRP A C 1
ATOM 1620 O O . TRP A 1 194 ? 8.515 9.467 -14.701 1.00 96.31 194 TRP A O 1
ATOM 1630 N N . THR A 1 195 ? 9.852 10.608 -16.112 1.00 96.06 195 THR A N 1
ATOM 1631 C CA . THR A 1 195 ? 9.776 11.891 -15.398 1.00 96.06 195 THR A CA 1
ATOM 1632 C C . THR A 1 195 ? 8.327 12.277 -15.119 1.00 96.06 195 THR A C 1
ATOM 1634 O O . THR A 1 195 ? 7.963 12.465 -13.964 1.00 96.06 195 THR A O 1
ATOM 1637 N N . LYS A 1 196 ? 7.461 12.238 -16.140 1.00 96.38 196 LYS A N 1
ATOM 1638 C CA . LYS A 1 196 ? 6.039 12.570 -15.988 1.00 96.38 196 LYS A CA 1
ATOM 1639 C C . LYS A 1 196 ? 5.315 11.667 -14.983 1.00 96.38 196 LYS A C 1
ATOM 1641 O O . LYS A 1 196 ? 4.448 12.131 -14.246 1.00 96.38 196 LYS A O 1
ATOM 1646 N N . ARG A 1 197 ? 5.600 10.360 -14.989 1.00 95.62 197 ARG A N 1
ATOM 1647 C CA . ARG A 1 197 ? 4.945 9.402 -14.084 1.00 95.62 197 ARG A CA 1
ATOM 1648 C C . ARG A 1 197 ? 5.466 9.512 -12.655 1.00 95.62 197 ARG A C 1
ATOM 1650 O O . ARG A 1 197 ? 4.661 9.402 -11.740 1.00 95.62 197 ARG A O 1
ATOM 1657 N N . VAL A 1 198 ? 6.765 9.748 -12.470 1.00 95.81 198 VAL A N 1
ATOM 1658 C CA . VAL A 1 198 ? 7.360 9.964 -11.145 1.00 95.81 198 VAL A CA 1
ATOM 1659 C C . VAL A 1 198 ? 6.854 11.264 -10.538 1.00 95.81 198 VAL A C 1
ATOM 1661 O O . VAL A 1 198 ? 6.350 11.225 -9.426 1.00 95.81 198 VAL A O 1
ATOM 1664 N N . GLU A 1 199 ? 6.883 12.377 -11.275 1.00 94.81 199 GLU A N 1
ATOM 1665 C CA . GLU A 1 199 ? 6.343 13.666 -10.812 1.00 94.81 199 GLU A CA 1
ATOM 1666 C C . GLU A 1 199 ? 4.876 13.541 -10.395 1.00 94.81 199 GLU A C 1
ATOM 1668 O O . GLU A 1 199 ? 4.503 13.948 -9.297 1.00 94.81 199 GLU A O 1
ATOM 1673 N N . LYS A 1 200 ? 4.049 12.903 -11.236 1.00 94.19 200 LYS A N 1
ATOM 1674 C CA . LYS A 1 200 ? 2.646 12.637 -10.903 1.00 94.19 200 LYS A CA 1
ATOM 1675 C C . LYS A 1 200 ? 2.515 11.770 -9.649 1.00 94.19 200 LYS A C 1
ATOM 1677 O O . LYS A 1 200 ? 1.671 12.054 -8.810 1.00 94.19 200 LYS A O 1
ATOM 1682 N N . GLY A 1 201 ? 3.301 10.701 -9.544 1.00 92.44 201 GLY A N 1
ATOM 1683 C CA . GLY A 1 201 ? 3.264 9.796 -8.399 1.00 92.44 201 GLY A CA 1
ATOM 1684 C C . GLY A 1 201 ? 3.639 10.502 -7.098 1.00 92.44 201 GLY A C 1
ATOM 1685 O O . GLY A 1 201 ? 2.913 10.381 -6.124 1.00 92.44 201 GLY A O 1
ATOM 1686 N N . VAL A 1 202 ? 4.717 11.289 -7.103 1.00 91.00 202 VAL A N 1
ATOM 1687 C CA . VAL A 1 202 ? 5.179 12.058 -5.936 1.00 91.00 202 VAL A CA 1
ATOM 1688 C C . VAL A 1 202 ? 4.137 13.091 -5.504 1.00 91.00 202 VAL A C 1
ATOM 1690 O O . VAL A 1 202 ? 3.798 13.147 -4.327 1.00 91.00 202 VAL A O 1
ATOM 1693 N N . TYR A 1 203 ? 3.561 13.833 -6.451 1.00 92.38 203 TYR A N 1
ATOM 1694 C CA . TYR A 1 203 ? 2.477 14.778 -6.170 1.00 92.38 203 TYR A CA 1
ATOM 1695 C C . TYR A 1 203 ? 1.262 14.098 -5.517 1.00 92.38 203 TYR A C 1
ATOM 1697 O O . TYR A 1 203 ? 0.719 14.594 -4.534 1.00 92.38 203 TYR A O 1
ATOM 1705 N N . LEU A 1 204 ? 0.857 12.927 -6.024 1.00 91.88 204 LEU A N 1
ATOM 1706 C CA . LEU A 1 204 ? -0.273 12.180 -5.466 1.00 91.88 204 LEU A CA 1
ATOM 1707 C C . LEU A 1 204 ? -0.013 11.694 -4.034 1.00 91.88 204 LEU A C 1
ATOM 1709 O O . LEU A 1 204 ? -0.941 11.686 -3.232 1.00 91.88 204 LEU A O 1
ATOM 1713 N N . ILE A 1 205 ? 1.230 11.334 -3.695 1.00 91.00 205 ILE A N 1
ATOM 1714 C CA . ILE A 1 205 ? 1.607 10.991 -2.314 1.00 91.00 205 ILE A CA 1
ATOM 1715 C C . ILE A 1 205 ? 1.400 12.199 -1.397 1.00 91.00 205 ILE A C 1
ATOM 1717 O O . ILE A 1 205 ? 0.820 12.053 -0.327 1.00 91.00 205 ILE A O 1
ATOM 1721 N N . GLU A 1 206 ? 1.845 13.389 -1.808 1.00 91.50 206 GLU A N 1
ATOM 1722 C CA . GLU A 1 206 ? 1.689 14.617 -1.015 1.00 91.50 206 GLU A CA 1
ATOM 1723 C C . GLU A 1 206 ? 0.213 14.959 -0.798 1.00 91.50 206 GLU A C 1
ATOM 1725 O O . GLU A 1 206 ? -0.212 15.212 0.331 1.00 91.50 206 GLU A O 1
ATOM 1730 N N . GLU A 1 207 ? -0.601 14.901 -1.856 1.00 93.12 207 GLU A N 1
ATOM 1731 C CA . GLU A 1 207 ? -2.050 15.075 -1.735 1.00 93.12 207 GLU A CA 1
ATOM 1732 C C . GLU A 1 207 ? -2.689 14.035 -0.815 1.00 93.12 207 GLU A C 1
ATOM 1734 O O . GLU A 1 207 ? -3.606 14.358 -0.053 1.00 93.12 207 GLU A O 1
ATOM 1739 N N . GLN A 1 208 ? -2.236 12.784 -0.888 1.00 93.00 208 GLN A N 1
ATOM 1740 C CA . GLN A 1 208 ? -2.784 11.705 -0.084 1.00 93.00 208 GLN A CA 1
ATOM 1741 C C . GLN A 1 208 ? -2.400 11.842 1.390 1.00 93.00 208 GLN A C 1
ATOM 1743 O O . GLN A 1 208 ? -3.280 11.708 2.236 1.00 93.00 208 GLN A O 1
ATOM 1748 N N . ILE A 1 209 ? -1.148 12.184 1.703 1.00 92.56 209 ILE A N 1
ATOM 1749 C CA . ILE A 1 209 ? -0.699 12.493 3.068 1.00 92.56 209 ILE A CA 1
ATOM 1750 C C . ILE A 1 209 ? -1.554 13.617 3.651 1.00 92.56 209 ILE A C 1
ATOM 1752 O O . ILE A 1 209 ? -2.154 13.438 4.707 1.00 92.56 209 ILE A O 1
ATOM 1756 N N . ASN A 1 210 ? -1.681 14.739 2.938 1.00 92.12 210 ASN A N 1
ATOM 1757 C CA . ASN A 1 210 ? -2.451 15.891 3.412 1.00 92.12 210 ASN A CA 1
ATOM 1758 C C . ASN A 1 210 ? -3.920 15.539 3.677 1.00 92.12 210 ASN A C 1
ATOM 1760 O O . ASN A 1 210 ? -4.493 15.962 4.678 1.00 92.12 210 ASN A O 1
ATOM 1764 N N . TYR A 1 211 ? -4.528 14.752 2.788 1.00 93.81 211 TYR A N 1
ATOM 1765 C CA . TYR A 1 211 ? -5.903 14.284 2.943 1.00 93.81 211 TYR A CA 1
ATOM 1766 C C . TYR A 1 211 ? -6.083 13.335 4.134 1.00 93.81 211 TYR A C 1
ATOM 1768 O O . TYR A 1 211 ? -7.044 13.474 4.882 1.00 93.81 211 TYR A O 1
ATOM 1776 N N . LEU A 1 212 ? -5.186 12.365 4.305 1.00 93.06 212 LEU A N 1
ATOM 1777 C CA . LEU A 1 212 ? -5.274 11.414 5.410 1.00 93.06 212 LEU A CA 1
ATOM 1778 C C . LEU A 1 212 ? -5.032 12.116 6.746 1.00 93.06 212 LEU A C 1
ATOM 1780 O O . LEU A 1 212 ? -5.722 11.857 7.724 1.00 93.06 212 LEU A O 1
ATOM 1784 N N . PHE A 1 213 ? -4.070 13.033 6.797 1.00 92.94 213 PHE A N 1
ATOM 1785 C CA . PHE A 1 213 ? -3.698 13.696 8.042 1.00 92.94 213 PHE A CA 1
ATOM 1786 C C . PHE A 1 213 ? -4.793 14.667 8.483 1.00 92.94 213 PHE A C 1
ATOM 1788 O O . PHE A 1 213 ? -5.077 14.751 9.673 1.00 92.94 213 PHE A O 1
ATOM 1795 N N . SER A 1 214 ? -5.470 15.329 7.538 1.00 92.06 214 SER A N 1
ATOM 1796 C CA . SER A 1 214 ? -6.603 16.200 7.861 1.00 92.06 214 SER A CA 1
ATOM 1797 C C . SER A 1 214 ? -7.844 15.447 8.343 1.00 92.06 214 SER A C 1
ATOM 1799 O O . SER A 1 214 ? -8.657 16.045 9.038 1.00 92.06 214 SER A O 1
ATOM 1801 N N . SER A 1 215 ? -8.000 14.157 8.018 1.00 91.25 215 SER A N 1
ATOM 1802 C CA . SER A 1 215 ? -9.116 13.338 8.516 1.00 91.25 215 SER A CA 1
ATOM 1803 C C . SER A 1 215 ? -8.806 12.595 9.817 1.00 91.25 215 SER A C 1
ATOM 1805 O O . SER A 1 215 ? -9.711 12.030 10.429 1.00 91.25 215 SER A O 1
ATOM 1807 N N . PHE A 1 216 ? -7.537 12.548 10.230 1.00 93.50 216 PHE A N 1
ATOM 1808 C CA . PHE A 1 216 ? -7.103 11.675 11.316 1.00 93.50 216 PHE A CA 1
ATOM 1809 C C . PHE A 1 216 ? -7.685 12.073 12.674 1.00 93.50 216 PHE A C 1
ATOM 1811 O O . PHE A 1 216 ? -8.163 11.204 13.397 1.00 93.50 216 PHE A O 1
ATOM 1818 N N . GLU A 1 217 ? -7.653 13.362 13.020 1.00 92.12 217 GLU A N 1
ATOM 1819 C CA . GLU A 1 217 ? -8.107 13.842 14.332 1.00 92.12 217 GLU A CA 1
ATOM 1820 C C . GLU A 1 217 ? -9.598 13.548 14.549 1.00 92.12 217 GLU A C 1
ATOM 1822 O O . GLU A 1 217 ? -9.972 12.976 15.571 1.00 92.12 217 GLU A O 1
ATOM 1827 N N . ASP A 1 218 ? -10.432 13.825 13.543 1.00 90.25 218 ASP A N 1
ATOM 1828 C CA . ASP A 1 218 ? -11.870 13.543 13.583 1.00 90.25 218 ASP A CA 1
ATOM 1829 C C . ASP A 1 218 ? -12.169 12.041 13.740 1.00 90.25 218 ASP A C 1
ATOM 1831 O O . ASP A 1 218 ? -13.062 11.649 14.499 1.00 90.25 218 ASP A O 1
ATOM 1835 N N . GLU A 1 219 ? -11.428 11.180 13.033 1.00 89.81 219 GLU A N 1
ATOM 1836 C CA . GLU A 1 219 ? -11.564 9.726 13.160 1.00 89.81 219 GLU A CA 1
ATOM 1837 C C . GLU A 1 219 ? -11.085 9.230 14.525 1.00 89.81 219 GLU A C 1
ATOM 1839 O O . GLU A 1 219 ? -11.781 8.455 15.181 1.00 89.81 219 GLU A O 1
ATOM 1844 N N . LEU A 1 220 ? -9.939 9.703 15.007 1.00 90.62 220 LEU A N 1
ATOM 1845 C CA . LEU A 1 220 ? -9.429 9.318 16.317 1.00 90.62 220 LEU A CA 1
ATOM 1846 C C . LEU A 1 220 ? -10.389 9.736 17.437 1.00 90.62 220 LEU A C 1
ATOM 1848 O O . LEU A 1 220 ? -10.666 8.940 18.334 1.00 90.62 220 LEU A O 1
ATOM 1852 N N . GLU A 1 221 ? -10.946 10.943 17.370 1.00 91.00 221 GLU A N 1
ATOM 1853 C CA . GLU A 1 221 ? -11.959 11.417 18.312 1.00 91.00 221 GLU A CA 1
ATOM 1854 C C . GLU A 1 221 ? -13.234 10.571 18.262 1.00 91.00 221 GLU A C 1
ATOM 1856 O O . GLU A 1 221 ? -13.807 10.236 19.303 1.00 91.00 221 GLU A O 1
ATOM 1861 N N . LEU A 1 222 ? -13.674 10.174 17.064 1.00 88.31 222 LEU A N 1
ATOM 1862 C CA . LEU A 1 222 ? -14.813 9.273 16.910 1.00 88.31 222 LEU A CA 1
ATOM 1863 C C . LEU A 1 222 ? -14.549 7.911 17.568 1.00 88.31 222 LEU A C 1
ATOM 1865 O O . LEU A 1 222 ? -15.469 7.355 18.170 1.00 88.31 222 LEU A O 1
ATOM 1869 N N . LEU A 1 223 ? -13.316 7.401 17.488 1.00 86.94 223 LEU A N 1
ATOM 1870 C CA . LEU A 1 223 ? -12.890 6.148 18.115 1.00 86.94 223 LEU A CA 1
ATOM 1871 C C . LEU A 1 223 ? -12.783 6.264 19.644 1.00 86.94 223 LEU A C 1
ATOM 1873 O O . LEU A 1 223 ? -13.285 5.401 20.365 1.00 86.94 223 LEU A O 1
ATOM 1877 N N . LYS A 1 224 ? -12.185 7.350 20.148 1.00 88.19 224 LYS A N 1
ATOM 1878 C CA . LYS A 1 224 ? -12.037 7.637 21.588 1.00 88.19 224 LYS A CA 1
ATOM 1879 C C . LYS A 1 224 ? -13.387 7.802 22.295 1.00 88.19 224 LYS A C 1
ATOM 1881 O O . LYS A 1 224 ? -13.506 7.447 23.463 1.00 88.19 224 LYS A O 1
ATOM 1886 N N . LYS A 1 225 ? -14.407 8.303 21.588 1.00 89.44 225 LYS A N 1
ATOM 1887 C CA . LYS A 1 225 ? -15.785 8.454 22.095 1.00 89.44 225 LYS A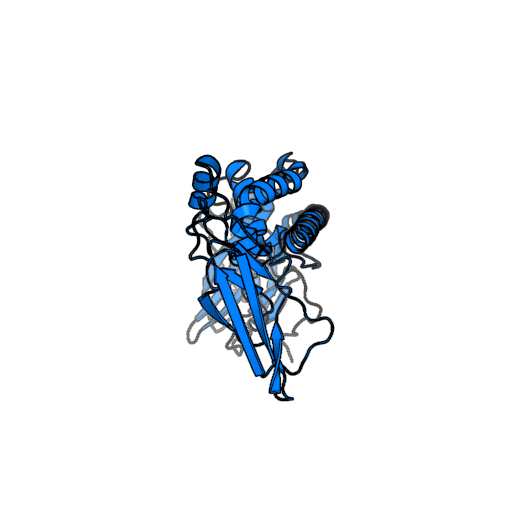 CA 1
ATOM 1888 C C . LYS A 1 225 ? -16.593 7.156 22.112 1.00 89.44 225 LYS A C 1
ATOM 1890 O O . LYS A 1 225 ? -17.699 7.159 22.645 1.00 89.44 225 LYS A O 1
ATOM 1895 N N . GLN A 1 226 ? -16.101 6.078 21.500 1.00 88.19 226 GLN A N 1
ATOM 1896 C CA . GLN A 1 226 ? -16.799 4.797 21.535 1.00 88.19 226 GLN A CA 1
ATOM 1897 C C . GLN A 1 226 ? -16.741 4.166 22.922 1.00 88.19 226 GLN A C 1
ATOM 1899 O O . GLN A 1 226 ? -15.746 4.294 23.639 1.00 88.19 226 GLN A O 1
ATOM 1904 N N . GLU A 1 227 ? -17.779 3.388 23.227 1.00 91.69 227 GLU A N 1
ATOM 1905 C CA . GLU A 1 227 ? -17.757 2.445 24.340 1.00 91.69 227 GLU A CA 1
ATOM 1906 C C . GLU A 1 227 ? -16.512 1.549 24.262 1.00 91.69 227 GLU A C 1
ATOM 1908 O O . GLU A 1 227 ? -16.092 1.156 23.163 1.00 91.69 227 GLU A O 1
ATOM 1913 N N . PRO A 1 228 ? -15.899 1.212 25.407 1.00 92.50 228 PRO A N 1
ATOM 1914 C CA . PRO A 1 228 ? -14.599 0.559 25.425 1.00 92.50 228 PRO A CA 1
ATOM 1915 C C . PRO A 1 228 ? -14.616 -0.865 24.874 1.00 92.50 228 PRO A C 1
ATOM 1917 O O . PRO A 1 228 ? -13.566 -1.352 24.459 1.00 92.50 228 PRO A O 1
ATOM 1920 N N . VAL A 1 229 ? -15.784 -1.507 24.824 1.00 93.69 229 VAL A N 1
ATOM 1921 C CA . VAL A 1 229 ? -16.021 -2.788 24.151 1.00 93.69 229 VAL A CA 1
ATOM 1922 C C . VAL A 1 229 ? -17.286 -2.663 23.323 1.00 93.69 229 VAL A C 1
ATOM 1924 O O . VAL A 1 229 ? -18.256 -2.046 23.759 1.00 93.69 229 VAL A O 1
ATOM 1927 N N . ARG A 1 230 ? -17.292 -3.258 22.131 1.00 92.19 230 ARG A N 1
ATOM 1928 C CA . ARG A 1 230 ? -18.461 -3.277 21.249 1.00 92.19 230 ARG A CA 1
ATOM 1929 C C . ARG A 1 230 ? -18.563 -4.599 20.514 1.00 92.19 230 ARG A C 1
ATOM 1931 O O . ARG A 1 230 ? -17.547 -5.175 20.143 1.00 92.19 230 ARG A O 1
ATOM 1938 N N . VAL A 1 231 ? -19.779 -5.039 20.223 1.00 91.62 231 VAL A N 1
ATOM 1939 C CA . VAL A 1 231 ? -20.017 -6.114 19.258 1.00 91.62 231 VAL A CA 1
ATOM 1940 C C . VAL A 1 231 ? -19.610 -5.628 17.874 1.00 91.62 231 VAL A C 1
ATOM 1942 O O . VAL A 1 231 ? -20.062 -4.569 17.432 1.00 91.62 231 VAL A O 1
ATOM 1945 N N . SER A 1 232 ? -18.750 -6.399 17.215 1.00 87.50 232 SER A N 1
ATOM 1946 C CA . SER A 1 232 ? -18.278 -6.142 15.855 1.00 87.50 232 SER A CA 1
ATOM 1947 C C . SER A 1 232 ? -18.834 -7.137 14.850 1.00 87.50 232 SER A C 1
ATOM 1949 O O . SER A 1 232 ? -19.120 -6.748 13.717 1.00 87.50 232 SER A O 1
ATOM 1951 N N . TRP A 1 233 ? -19.041 -8.393 15.256 1.00 87.81 233 TRP A N 1
ATOM 1952 C CA . TRP A 1 233 ? -19.604 -9.410 14.375 1.00 87.81 233 TRP A CA 1
ATOM 1953 C C . TRP A 1 233 ? -20.517 -10.397 15.091 1.00 87.81 233 TRP A C 1
ATOM 1955 O O . TRP A 1 233 ? -20.296 -10.756 16.245 1.00 87.81 233 TRP A O 1
ATOM 1965 N N . LEU A 1 234 ? -21.494 -10.892 14.341 1.00 89.00 234 LEU A N 1
ATOM 1966 C CA . LEU A 1 234 ? -22.295 -12.067 14.648 1.00 89.00 234 LEU A CA 1
ATOM 1967 C C . LEU A 1 234 ? -21.954 -13.137 13.608 1.00 89.00 234 LEU A C 1
ATOM 1969 O O . LEU A 1 234 ? -22.013 -12.868 12.406 1.00 89.00 234 LEU A O 1
ATOM 1973 N N . ARG A 1 235 ? -21.543 -14.328 14.043 1.00 87.88 235 ARG A N 1
ATOM 1974 C CA . ARG A 1 235 ? -21.238 -15.457 13.152 1.00 87.88 235 ARG A CA 1
ATOM 1975 C C . ARG A 1 235 ? -22.160 -16.620 13.459 1.00 87.88 235 ARG A C 1
ATOM 1977 O O . ARG A 1 235 ? -22.243 -17.045 14.607 1.00 87.88 235 ARG A O 1
ATOM 1984 N N . PHE A 1 236 ? -22.770 -17.147 12.410 1.00 84.94 236 PHE A N 1
ATOM 1985 C CA . PHE A 1 236 ? -23.678 -18.279 12.464 1.00 84.94 236 PHE A CA 1
ATOM 1986 C C . PHE A 1 236 ? -23.013 -19.436 11.714 1.00 84.94 236 PHE A C 1
ATOM 1988 O O . PHE A 1 236 ? -22.777 -19.353 10.510 1.00 84.94 236 PHE A O 1
ATOM 1995 N N . GLU A 1 237 ? -22.616 -20.472 12.446 1.00 82.12 237 GLU A N 1
ATOM 1996 C CA . GLU A 1 237 ? -22.034 -21.708 11.913 1.00 82.12 237 GLU A CA 1
ATOM 1997 C C . GLU A 1 237 ? -22.993 -22.867 12.223 1.00 82.12 237 GLU A C 1
ATOM 1999 O O . GLU A 1 237 ? -23.749 -22.785 13.187 1.00 82.12 237 GLU A O 1
ATOM 2004 N N . GLU A 1 238 ? -22.946 -23.965 11.454 1.00 74.62 238 GLU A N 1
ATOM 2005 C CA . GLU A 1 238 ? -23.955 -25.051 11.473 1.00 74.62 238 GLU A CA 1
ATOM 2006 C C . GLU A 1 238 ? -24.383 -25.555 12.865 1.00 74.62 238 GLU A C 1
ATOM 2008 O O . GLU A 1 238 ? -25.490 -26.059 13.007 1.00 74.62 238 GLU A O 1
ATOM 2013 N N . ASN A 1 239 ? -23.526 -25.442 13.886 1.00 75.12 239 ASN A N 1
ATOM 2014 C CA . ASN A 1 239 ? -23.820 -25.897 15.247 1.00 75.12 239 ASN A CA 1
ATOM 2015 C C . ASN A 1 239 ? -23.455 -24.883 16.342 1.00 75.12 239 ASN A C 1
ATOM 2017 O O . ASN A 1 239 ? -23.449 -25.251 17.520 1.00 75.12 239 ASN A O 1
ATOM 2021 N N . ARG A 1 240 ? -23.029 -23.664 15.983 1.00 85.12 240 ARG A N 1
ATOM 2022 C CA . ARG A 1 240 ? -22.574 -22.659 16.955 1.00 85.12 240 ARG A CA 1
ATOM 2023 C C . ARG A 1 240 ? -22.781 -21.246 16.451 1.00 85.12 240 ARG A C 1
ATOM 2025 O O . ARG A 1 240 ? -22.369 -20.891 15.350 1.00 85.12 240 ARG A O 1
ATOM 2032 N N . ASN A 1 241 ? -23.282 -20.425 17.357 1.00 88.81 241 ASN A N 1
ATOM 2033 C CA . ASN A 1 241 ? -23.429 -18.998 17.166 1.00 88.81 241 ASN A CA 1
ATOM 2034 C C . ASN A 1 241 ? -22.367 -18.263 17.978 1.00 88.81 241 ASN A C 1
ATOM 2036 O O . ASN A 1 241 ? -22.140 -18.575 19.149 1.00 88.81 241 ASN A O 1
ATOM 2040 N N . TRP A 1 242 ? -21.709 -17.290 17.357 1.00 91.62 242 TRP A N 1
ATOM 2041 C CA . TRP A 1 242 ? -20.644 -16.512 17.975 1.00 91.62 242 TRP A CA 1
ATOM 2042 C C . TRP A 1 242 ? -20.948 -15.025 17.926 1.00 91.62 242 TRP A C 1
ATOM 2044 O O . TRP A 1 242 ? -21.380 -14.492 16.904 1.00 91.62 242 TRP A O 1
ATOM 2054 N N . VAL A 1 243 ? -20.625 -14.349 19.021 1.00 92.94 243 VAL A N 1
ATOM 2055 C CA . VAL A 1 243 ? -20.542 -12.895 19.099 1.00 92.94 243 VAL A CA 1
ATOM 2056 C C . VAL A 1 243 ? -19.067 -12.532 19.206 1.00 92.94 243 VAL A C 1
ATOM 2058 O O . VAL A 1 243 ? -18.388 -12.954 20.143 1.00 92.94 243 VAL A O 1
ATOM 2061 N N . ASP A 1 244 ? -18.569 -11.759 18.246 1.00 92.44 244 ASP A N 1
ATOM 2062 C CA . ASP A 1 244 ? -17.233 -11.174 18.302 1.00 92.44 244 ASP A CA 1
ATOM 2063 C C . ASP A 1 244 ? -17.330 -9.771 18.901 1.00 92.44 244 ASP A C 1
ATOM 2065 O O . ASP A 1 244 ? -18.071 -8.913 18.409 1.00 92.44 244 ASP A O 1
ATOM 2069 N N . LEU A 1 245 ? -16.567 -9.537 19.964 1.00 93.31 245 LEU A N 1
ATOM 2070 C CA . LEU A 1 245 ? -16.470 -8.262 20.652 1.00 93.31 245 LEU A CA 1
ATOM 2071 C C . LEU A 1 245 ? -15.105 -7.640 20.386 1.00 93.31 245 LEU A C 1
ATOM 2073 O O . LEU A 1 245 ? -14.075 -8.234 20.700 1.00 93.31 245 LEU A O 1
ATOM 2077 N N . SER A 1 246 ? -15.102 -6.428 19.844 1.00 91.50 246 SER A N 1
ATOM 2078 C CA . SER A 1 246 ? -13.903 -5.620 19.662 1.00 91.50 246 SER A CA 1
ATOM 2079 C C . SER A 1 246 ? -13.650 -4.755 20.891 1.00 91.50 246 SER A C 1
ATOM 2081 O O . SER A 1 246 ? -14.508 -3.982 21.319 1.00 91.50 246 SER A O 1
ATOM 2083 N N . LEU A 1 247 ? -12.437 -4.854 21.419 1.00 92.00 247 LEU A N 1
ATOM 2084 C CA . LEU A 1 247 ? -11.903 -3.995 22.466 1.00 92.00 247 LEU A CA 1
ATOM 2085 C C . LEU A 1 247 ? -11.401 -2.692 21.845 1.00 92.00 247 LEU A C 1
ATOM 2087 O O . LEU A 1 247 ? -10.521 -2.735 20.999 1.00 92.00 247 LEU A O 1
ATOM 2091 N N . LEU A 1 248 ? -11.920 -1.533 22.235 1.00 90.50 248 LEU A N 1
ATOM 2092 C CA . LEU A 1 248 ? -11.512 -0.237 21.679 1.00 90.50 248 LEU A CA 1
ATOM 2093 C C . LEU A 1 248 ? -10.682 0.578 22.671 1.00 90.50 248 LEU A C 1
ATOM 2095 O O . LEU A 1 248 ? -9.604 1.045 22.317 1.00 90.50 248 LEU A O 1
ATOM 2099 N N . ASN A 1 249 ? -11.146 0.698 23.917 1.00 89.00 249 ASN A N 1
ATOM 2100 C CA . ASN A 1 249 ? -10.522 1.541 24.941 1.00 89.00 249 ASN A CA 1
ATOM 2101 C C . ASN A 1 249 ? -10.251 0.733 26.231 1.00 89.00 249 ASN A C 1
ATOM 2103 O O . ASN A 1 249 ? -10.950 0.923 27.227 1.00 89.00 249 ASN A O 1
ATOM 2107 N N . PRO A 1 250 ? -9.237 -0.158 26.255 1.00 89.50 250 PRO A N 1
ATOM 2108 C CA . PRO A 1 250 ? -8.967 -1.040 27.398 1.00 89.50 250 PRO A CA 1
ATOM 2109 C C . PRO A 1 250 ? -8.713 -0.301 28.712 1.00 89.50 250 PRO A C 1
ATOM 2111 O O . PRO A 1 250 ? -9.127 -0.766 29.768 1.00 89.50 250 PRO A O 1
ATOM 2114 N N . GLY A 1 251 ? -8.104 0.889 28.660 1.00 86.81 251 GLY A N 1
ATOM 2115 C CA . GLY A 1 251 ? -7.851 1.700 29.856 1.00 86.81 251 GLY A CA 1
ATOM 2116 C C . GLY A 1 251 ? -9.116 2.126 30.616 1.00 86.81 251 GLY A C 1
ATOM 2117 O O . GLY A 1 251 ? -9.019 2.519 31.772 1.00 86.81 251 GLY A O 1
ATOM 2118 N N . GLN A 1 252 ? -10.301 2.034 30.001 1.00 89.25 252 GLN A N 1
ATOM 2119 C CA . GLN A 1 252 ? -11.582 2.349 30.644 1.00 89.25 252 GLN A CA 1
ATOM 2120 C C . GLN A 1 252 ? -12.257 1.128 31.303 1.00 89.25 252 GLN A C 1
ATOM 2122 O O . GLN A 1 252 ? -13.336 1.287 31.882 1.00 89.25 252 GLN A O 1
ATOM 2127 N N . LEU A 1 253 ? -11.656 -0.066 31.205 1.00 89.88 253 LEU A N 1
ATOM 2128 C CA . LEU A 1 253 ? -12.205 -1.351 31.673 1.00 89.88 253 LEU A CA 1
ATOM 2129 C C . LEU A 1 253 ? -11.527 -1.895 32.934 1.00 89.88 253 LEU A C 1
ATOM 2131 O O . LEU A 1 253 ? -11.796 -3.024 33.330 1.00 89.88 253 LEU A O 1
ATOM 2135 N N . PHE A 1 254 ? -10.636 -1.123 33.555 1.00 85.06 254 PHE A N 1
ATOM 2136 C CA . PHE A 1 254 ? -9.959 -1.558 34.773 1.00 85.06 254 PHE A CA 1
ATOM 2137 C C . PHE A 1 254 ? -10.982 -1.922 35.862 1.00 85.06 254 PHE A C 1
ATOM 2139 O O . PHE A 1 254 ? -11.814 -1.086 36.210 1.00 85.06 254 PHE A O 1
ATOM 2146 N N . GLU A 1 255 ? -10.906 -3.164 36.357 1.00 86.38 255 GLU A N 1
ATOM 2147 C CA . GLU A 1 255 ? -11.814 -3.750 37.363 1.00 86.38 255 GLU A CA 1
ATOM 2148 C C . GLU A 1 255 ? -13.301 -3.777 36.969 1.00 86.38 255 GLU A C 1
ATOM 2150 O O . GLU A 1 255 ? -14.162 -3.870 37.841 1.00 86.38 255 GLU A O 1
ATOM 2155 N N . LYS A 1 256 ? -13.613 -3.719 35.667 1.00 91.38 256 LYS A N 1
ATOM 2156 C CA . LYS A 1 256 ? -14.995 -3.782 35.180 1.00 91.38 256 LYS A CA 1
ATOM 2157 C C . LYS A 1 256 ? -15.350 -5.143 34.607 1.00 91.38 256 LYS A C 1
ATOM 2159 O O . LYS A 1 256 ? -14.580 -5.720 33.837 1.00 91.38 256 LYS A O 1
ATOM 2164 N N . ASP A 1 257 ? -16.565 -5.595 34.892 1.00 93.50 257 ASP A N 1
ATOM 2165 C CA . ASP A 1 257 ? -17.109 -6.837 34.355 1.00 93.50 257 ASP A CA 1
ATOM 2166 C C . ASP A 1 257 ? -17.800 -6.593 33.014 1.00 93.50 257 ASP A C 1
ATOM 2168 O O . ASP A 1 257 ? -18.724 -5.784 32.902 1.00 93.50 257 ASP A O 1
ATOM 2172 N N . ILE A 1 258 ? -17.392 -7.338 31.987 1.00 96.88 258 ILE A N 1
ATOM 2173 C CA . ILE A 1 258 ? -18.014 -7.299 30.660 1.00 96.88 258 ILE A CA 1
ATOM 2174 C C . ILE A 1 258 ? -18.909 -8.524 30.525 1.00 96.88 258 ILE A C 1
ATOM 2176 O O . ILE A 1 258 ? -18.460 -9.660 30.692 1.00 96.88 258 ILE A O 1
ATOM 2180 N N . THR A 1 259 ? -20.181 -8.312 30.201 1.00 97.25 259 THR A N 1
ATOM 2181 C CA . THR A 1 259 ? -21.162 -9.398 30.101 1.00 97.25 259 THR A CA 1
ATOM 2182 C C . THR A 1 259 ? -22.040 -9.264 28.865 1.00 97.25 259 THR A C 1
ATOM 2184 O O . THR A 1 259 ? -22.409 -8.167 28.448 1.00 97.25 259 THR A O 1
ATOM 2187 N N . LEU A 1 260 ? -22.389 -10.406 28.279 1.00 97.12 260 LEU A N 1
ATOM 2188 C CA . LEU A 1 260 ? -23.510 -10.536 27.359 1.00 97.12 260 LEU A CA 1
ATOM 2189 C C . LEU A 1 260 ? -24.723 -11.029 28.144 1.00 97.12 260 LEU A C 1
ATOM 2191 O O . LEU A 1 260 ? -24.630 -12.030 28.852 1.00 97.12 260 LEU A O 1
ATOM 2195 N N . ILE A 1 261 ? -25.845 -10.330 28.016 1.00 95.62 261 ILE A N 1
ATOM 2196 C CA . ILE A 1 261 ? -27.070 -10.584 28.774 1.00 95.62 261 ILE A CA 1
ATOM 2197 C C . ILE A 1 261 ? -28.212 -10.867 27.799 1.00 95.62 261 ILE A C 1
ATOM 2199 O O . ILE A 1 261 ? -28.480 -10.058 26.908 1.00 95.62 261 ILE A O 1
ATOM 2203 N N . SER A 1 262 ? -28.915 -11.979 28.005 1.00 94.88 262 SER A N 1
ATOM 2204 C CA . SER A 1 262 ? -30.168 -12.307 27.319 1.00 94.88 262 SER A CA 1
ATOM 2205 C C . SER A 1 262 ? -31.169 -12.871 28.325 1.00 94.88 262 SER A C 1
ATOM 2207 O O . SER A 1 262 ? -30.934 -13.918 28.936 1.00 94.88 262 SER A O 1
ATOM 2209 N N . ASN A 1 263 ? -32.298 -12.181 28.499 1.00 88.12 263 ASN A N 1
ATOM 2210 C CA . ASN A 1 263 ? -33.273 -12.466 29.555 1.00 88.12 263 ASN A CA 1
ATOM 2211 C C . ASN A 1 263 ? -32.596 -12.501 30.943 1.00 88.12 263 ASN A C 1
ATOM 2213 O O . ASN A 1 263 ? -32.030 -11.499 31.367 1.00 88.12 263 ASN A O 1
ATOM 2217 N N . GLU A 1 264 ? -32.633 -13.645 31.633 1.00 86.25 264 GLU A N 1
ATOM 2218 C CA . GLU A 1 264 ? -31.991 -13.860 32.942 1.00 86.25 264 GLU A CA 1
ATOM 2219 C C . GLU A 1 264 ? -30.604 -14.520 32.838 1.00 86.25 264 GLU A C 1
ATOM 2221 O O . GLU A 1 264 ? -29.926 -14.707 33.846 1.00 86.25 264 GLU A O 1
ATOM 2226 N N . ASN A 1 265 ? -30.167 -14.888 31.629 1.00 92.94 265 ASN A N 1
ATOM 2227 C CA . ASN A 1 265 ? -28.882 -15.545 31.417 1.00 92.94 265 ASN A CA 1
ATOM 2228 C C . ASN A 1 265 ? -27.791 -14.516 31.122 1.00 92.94 265 ASN A C 1
ATOM 2230 O O . ASN A 1 265 ? -27.998 -13.576 30.350 1.00 92.94 265 ASN A O 1
ATOM 2234 N N . LEU A 1 266 ? -26.606 -14.748 31.685 1.00 95.06 266 LEU A N 1
ATOM 2235 C CA . LEU A 1 266 ? -25.423 -13.930 31.450 1.00 95.06 266 LEU A CA 1
ATOM 2236 C C . LEU A 1 266 ? -24.230 -14.793 31.043 1.00 95.06 266 LEU A C 1
ATOM 2238 O O . LEU A 1 266 ? -24.062 -15.913 31.528 1.00 95.06 266 LEU A O 1
ATOM 2242 N N . ILE A 1 267 ? -23.395 -14.249 30.164 1.00 96.50 267 ILE A N 1
ATOM 2243 C CA . ILE A 1 267 ? -22.098 -14.811 29.793 1.00 96.50 267 ILE A CA 1
ATOM 2244 C C . ILE A 1 267 ? -21.039 -13.741 30.035 1.00 96.50 267 ILE A C 1
ATOM 2246 O O . ILE A 1 267 ? -21.093 -12.666 29.438 1.00 96.50 267 ILE A O 1
ATOM 2250 N N . THR A 1 268 ? -20.072 -14.035 30.899 1.00 96.00 268 THR A N 1
ATOM 2251 C CA . THR A 1 268 ? -18.914 -13.164 31.125 1.00 96.00 268 THR A CA 1
ATOM 2252 C C . THR A 1 268 ? -17.972 -13.221 29.929 1.00 96.00 268 THR A C 1
ATOM 2254 O O . THR A 1 268 ? -17.622 -14.300 29.447 1.00 96.00 268 THR A O 1
ATOM 2257 N N . VAL A 1 269 ? -17.545 -12.052 29.462 1.00 95.38 269 VAL A N 1
ATOM 2258 C CA . VAL A 1 269 ? -16.574 -11.897 28.379 1.00 95.38 269 VAL A CA 1
ATOM 2259 C C . VAL A 1 269 ? -15.218 -11.588 28.989 1.00 95.38 269 VAL A C 1
ATOM 2261 O O . VAL A 1 269 ? -15.083 -10.652 29.771 1.00 95.38 269 VAL A O 1
ATOM 2264 N N . LEU A 1 270 ? -14.205 -12.361 28.607 1.00 91.75 270 LEU A N 1
ATOM 2265 C CA . LEU A 1 270 ? -12.842 -12.188 29.092 1.00 91.75 270 LEU A CA 1
ATOM 2266 C C . LEU A 1 270 ? -11.936 -11.750 27.943 1.00 91.75 270 LEU A C 1
ATOM 2268 O O . LEU A 1 270 ? -11.919 -12.378 26.883 1.00 91.75 270 LEU A O 1
ATOM 2272 N N . PHE A 1 271 ? -11.161 -10.697 28.184 1.00 89.69 271 PHE A N 1
ATOM 2273 C CA . PHE A 1 271 ? -10.023 -10.323 27.353 1.00 89.69 271 PHE A CA 1
ATOM 2274 C C . PHE A 1 271 ? -8.725 -10.726 28.071 1.00 89.69 271 PHE A C 1
ATOM 2276 O O . PHE A 1 271 ? -8.668 -10.630 29.299 1.00 89.69 271 PHE A O 1
ATOM 2283 N N . PRO A 1 272 ? -7.688 -11.176 27.343 1.00 85.50 272 PRO A N 1
ATOM 2284 C CA . PRO A 1 272 ? -6.353 -11.362 27.912 1.00 85.50 272 PRO A CA 1
ATOM 2285 C C . PRO A 1 272 ? -5.820 -10.078 28.566 1.00 85.50 272 PRO A C 1
ATOM 2287 O O . PRO A 1 272 ? -6.141 -8.979 28.115 1.00 85.50 272 PRO A O 1
ATOM 2290 N N . GLU A 1 273 ? -4.973 -10.197 29.592 1.00 83.38 273 GLU A N 1
ATOM 2291 C CA . GLU A 1 273 ? -4.375 -9.030 30.270 1.00 83.38 273 GLU A CA 1
ATOM 2292 C C . GLU A 1 273 ? -3.528 -8.158 29.327 1.00 83.38 273 GLU A C 1
ATOM 2294 O O . GLU A 1 273 ? -3.434 -6.947 29.509 1.00 83.38 273 GLU A O 1
ATOM 2299 N N . ASP A 1 274 ? -2.932 -8.760 28.298 1.00 86.88 274 ASP A N 1
ATOM 2300 C CA . ASP A 1 274 ? -2.130 -8.092 27.274 1.00 86.88 274 ASP A CA 1
ATOM 2301 C C . ASP A 1 274 ? -2.959 -7.598 26.073 1.00 86.88 274 ASP A C 1
ATOM 2303 O O . ASP A 1 274 ? -2.399 -7.194 25.049 1.00 86.88 274 ASP A O 1
ATOM 2307 N N . ALA A 1 275 ? -4.292 -7.600 26.181 1.00 88.75 275 ALA A N 1
ATOM 2308 C CA . ALA A 1 275 ? -5.168 -7.154 25.110 1.00 88.75 275 ALA A CA 1
ATOM 2309 C C . ALA A 1 275 ? -4.991 -5.656 24.808 1.00 88.75 275 ALA A C 1
ATOM 2311 O O . ALA A 1 275 ? -5.098 -4.776 25.663 1.00 88.75 275 ALA A O 1
ATOM 2312 N N . ILE A 1 276 ? -4.769 -5.365 23.531 1.00 88.69 276 ILE A N 1
ATOM 2313 C CA . ILE A 1 276 ? -4.602 -4.012 22.989 1.00 88.69 276 ILE A CA 1
ATOM 2314 C C . ILE A 1 276 ? -5.879 -3.545 22.272 1.00 88.69 276 ILE A C 1
ATOM 2316 O O . ILE A 1 276 ? -6.716 -4.383 21.918 1.00 88.69 276 ILE A O 1
ATOM 2320 N N . PRO A 1 277 ? -6.044 -2.240 21.981 1.00 88.81 277 PRO A N 1
ATOM 2321 C CA . PRO A 1 277 ? -7.132 -1.777 21.121 1.00 88.81 277 PRO A CA 1
ATOM 2322 C C . PRO A 1 277 ? -7.225 -2.560 19.795 1.00 88.81 277 PRO A C 1
ATOM 2324 O O . PRO A 1 277 ? -6.231 -2.877 19.154 1.00 88.81 277 PRO A O 1
ATOM 2327 N N . GLY A 1 278 ? -8.425 -2.895 19.354 1.00 86.62 278 GLY A N 1
ATOM 2328 C CA . GLY A 1 278 ? -8.688 -3.783 18.223 1.00 86.62 278 GLY A CA 1
ATOM 2329 C C . GLY A 1 278 ? -8.586 -5.281 18.518 1.00 86.62 278 GLY A C 1
ATOM 2330 O O . GLY A 1 278 ? -8.854 -6.061 17.607 1.00 86.62 278 GLY A O 1
ATOM 2331 N N . SER A 1 279 ? -8.223 -5.706 19.734 1.00 89.62 279 SER A N 1
ATOM 2332 C CA . SER A 1 279 ? -8.299 -7.127 20.113 1.00 89.62 279 SER A CA 1
ATOM 2333 C C . SER A 1 279 ? -9.744 -7.616 20.052 1.00 89.62 279 SER A C 1
ATOM 2335 O O . SER A 1 279 ? -10.669 -6.864 20.364 1.00 89.62 279 SER A O 1
ATOM 2337 N N . ILE A 1 280 ? -9.933 -8.877 19.665 1.00 90.56 280 ILE A N 1
ATOM 2338 C CA . ILE A 1 280 ? -11.256 -9.487 19.513 1.00 90.56 280 ILE A CA 1
ATOM 2339 C C . ILE A 1 280 ? -11.407 -10.619 20.527 1.00 90.56 280 ILE A C 1
ATOM 2341 O O . ILE A 1 280 ? -10.564 -11.513 20.580 1.00 90.56 280 ILE A O 1
ATOM 2345 N N . ALA A 1 281 ? -12.496 -10.596 21.293 1.00 93.06 281 ALA A N 1
ATOM 2346 C CA . ALA A 1 281 ? -12.964 -11.733 22.076 1.00 93.06 281 ALA A CA 1
ATOM 2347 C C . ALA A 1 281 ? -14.154 -12.372 21.356 1.00 93.06 281 ALA A C 1
ATOM 2349 O O . ALA A 1 281 ? -15.131 -11.693 21.047 1.00 93.06 281 ALA A O 1
ATOM 2350 N N . SER A 1 282 ? -14.080 -13.674 21.094 1.00 93.69 282 SER A N 1
ATOM 2351 C CA . SER A 1 282 ? -15.169 -14.433 20.473 1.00 93.69 282 SER A CA 1
ATOM 2352 C C . SER A 1 282 ? -15.867 -15.283 21.521 1.00 93.69 282 SER A C 1
ATOM 2354 O O . SER A 1 282 ? -15.233 -16.110 22.178 1.00 93.69 282 SER A O 1
ATOM 2356 N N . VAL A 1 283 ? -17.177 -15.101 21.658 1.00 94.50 283 VAL A N 1
ATOM 2357 C CA . VAL A 1 283 ? -17.988 -15.758 22.687 1.00 94.50 283 VAL A CA 1
ATOM 2358 C C . VAL A 1 283 ? -19.084 -16.573 22.021 1.00 94.50 283 VAL A C 1
ATOM 2360 O O . VAL A 1 283 ? -19.812 -16.056 21.178 1.00 94.50 283 VAL A O 1
ATOM 2363 N N . THR A 1 284 ? -19.211 -17.847 22.392 1.00 94.06 284 THR A N 1
ATOM 2364 C CA . THR A 1 284 ? -20.334 -18.678 21.945 1.00 94.06 284 THR A CA 1
ATOM 2365 C C . THR A 1 284 ? -21.605 -18.293 22.679 1.00 94.06 284 THR A C 1
ATOM 2367 O O . THR A 1 284 ? -21.598 -18.234 23.911 1.00 94.06 284 THR A O 1
ATOM 2370 N N . ILE A 1 285 ? -22.696 -18.119 21.943 1.00 92.88 285 ILE A N 1
ATOM 2371 C CA . ILE A 1 285 ? -24.023 -17.856 22.501 1.00 92.88 285 ILE A CA 1
ATOM 2372 C C . ILE A 1 285 ? -24.972 -19.042 22.251 1.00 92.88 285 ILE A C 1
ATOM 2374 O O . ILE A 1 285 ? -24.834 -19.727 21.236 1.00 92.88 285 ILE A O 1
ATOM 2378 N N . PRO A 1 286 ? -25.923 -19.311 23.160 1.00 91.50 286 PRO A N 1
ATOM 2379 C CA . PRO A 1 286 ? -26.959 -20.323 22.958 1.00 91.50 286 PRO A CA 1
ATOM 2380 C C . PRO A 1 286 ? -27.913 -20.013 21.792 1.00 91.50 286 PRO A C 1
ATOM 2382 O O . PRO A 1 286 ? -28.287 -18.862 21.573 1.00 91.50 286 PRO A O 1
ATOM 2385 N N . ASP A 1 287 ? -28.411 -21.056 21.123 1.00 88.56 287 ASP A N 1
ATOM 2386 C CA . ASP A 1 287 ? -29.322 -20.941 19.965 1.00 88.56 287 ASP A CA 1
ATOM 2387 C C . ASP A 1 287 ? -30.712 -20.387 20.317 1.00 88.56 287 ASP A C 1
ATOM 2389 O O . ASP A 1 287 ? -31.487 -20.008 19.446 1.00 88.56 287 ASP A O 1
ATOM 2393 N N . ASN A 1 288 ? -31.057 -20.337 21.605 1.00 89.00 288 ASN A N 1
ATOM 2394 C CA . ASN A 1 288 ? -32.319 -19.766 22.071 1.00 89.00 288 ASN A CA 1
ATOM 2395 C C . ASN A 1 288 ? -32.234 -18.260 22.382 1.00 89.00 288 ASN A C 1
ATOM 2397 O O . ASN A 1 288 ? -33.217 -17.689 22.858 1.00 89.00 288 ASN A O 1
ATOM 2401 N N . TRP A 1 289 ? -31.087 -17.614 22.154 1.00 91.94 289 TRP A N 1
ATOM 2402 C CA . TRP A 1 289 ? -30.926 -16.171 22.341 1.00 91.94 289 TRP A CA 1
ATOM 2403 C C . TRP A 1 289 ? -31.344 -15.422 21.074 1.00 91.94 289 TRP A C 1
ATOM 2405 O O . TRP A 1 289 ? -30.679 -15.540 20.055 1.00 91.94 289 TRP A O 1
ATOM 2415 N N . TYR A 1 290 ? -32.416 -14.632 21.140 1.00 89.62 290 TYR A N 1
ATOM 2416 C CA . TYR A 1 290 ? -32.896 -13.801 20.018 1.00 89.62 290 TYR A CA 1
ATOM 2417 C C . TYR A 1 290 ? -32.635 -12.307 20.226 1.00 89.62 290 TYR A C 1
ATOM 2419 O O . TYR A 1 290 ? -32.543 -11.539 19.273 1.00 89.62 290 TYR A O 1
ATOM 2427 N N . GLU A 1 291 ? -32.476 -11.892 21.479 1.00 91.88 291 GLU A N 1
ATOM 2428 C CA . GLU A 1 291 ? -32.090 -10.540 21.860 1.00 91.88 291 GLU A CA 1
ATOM 2429 C C . GLU A 1 291 ? -30.947 -10.630 22.856 1.00 91.88 291 GLU A C 1
ATOM 2431 O O . GLU A 1 291 ? -30.985 -11.433 23.792 1.00 91.88 291 GLU A O 1
ATOM 2436 N N . CYS A 1 292 ? -29.927 -9.805 22.662 1.00 93.38 292 CYS A N 1
ATOM 2437 C CA . CYS A 1 292 ? -28.779 -9.758 23.543 1.00 93.38 292 CYS A CA 1
ATOM 2438 C C . CYS A 1 292 ? -28.376 -8.309 23.801 1.00 93.38 292 CYS A C 1
ATOM 2440 O O . CYS A 1 292 ? -28.538 -7.414 22.965 1.00 93.38 292 CYS A O 1
ATOM 2442 N N . SER A 1 293 ? -27.828 -8.072 24.985 1.00 95.12 293 SER A N 1
ATOM 2443 C CA . SER A 1 293 ? -27.241 -6.798 25.342 1.00 95.12 293 SER A CA 1
ATOM 2444 C C . SER A 1 293 ? -25.831 -6.987 25.869 1.00 95.12 293 SER A C 1
ATOM 2446 O O . SER A 1 293 ? -25.591 -7.830 26.725 1.00 95.12 293 SER A O 1
ATOM 2448 N N . LEU A 1 294 ? -24.909 -6.183 25.352 1.00 96.44 294 LEU A N 1
ATOM 2449 C CA . LEU A 1 294 ? -23.590 -6.009 25.935 1.00 96.44 294 LEU A CA 1
ATOM 2450 C C . LEU A 1 294 ? -23.700 -5.023 27.096 1.00 96.44 294 LEU A C 1
ATOM 2452 O O . LEU A 1 294 ? -24.238 -3.922 26.924 1.00 96.44 294 LEU A O 1
ATOM 2456 N N . ALA A 1 295 ? -23.178 -5.414 28.250 1.00 96.31 295 ALA A N 1
ATOM 2457 C CA . ALA A 1 295 ? -23.151 -4.597 29.447 1.00 96.31 295 ALA A CA 1
ATOM 2458 C C . ALA A 1 295 ? -21.753 -4.544 30.070 1.00 96.31 295 ALA A C 1
ATOM 2460 O O . ALA A 1 295 ? -20.985 -5.506 29.991 1.00 96.31 295 ALA A O 1
ATOM 2461 N N . ILE A 1 296 ? -21.458 -3.412 30.705 1.00 95.62 296 ILE A N 1
ATOM 2462 C CA . ILE A 1 296 ? -20.263 -3.188 31.522 1.00 95.62 296 ILE A CA 1
ATOM 2463 C C . ILE A 1 296 ? -20.740 -2.846 32.931 1.00 95.62 296 ILE A C 1
ATOM 2465 O O . ILE A 1 296 ? -21.528 -1.916 33.088 1.00 95.62 296 ILE A O 1
ATOM 2469 N N . ASP A 1 297 ? -20.320 -3.616 33.935 1.00 93.44 297 ASP A N 1
ATOM 2470 C CA . ASP A 1 297 ? -20.797 -3.508 35.326 1.00 93.44 297 ASP A CA 1
ATOM 2471 C C . ASP A 1 297 ? -22.336 -3.502 35.430 1.00 93.44 297 ASP A C 1
ATOM 2473 O O . ASP A 1 297 ? -22.947 -2.744 36.183 1.00 93.44 297 ASP A O 1
ATOM 2477 N N . GLY A 1 298 ? -22.990 -4.317 34.595 1.00 91.06 298 GLY A N 1
ATOM 2478 C CA . GLY A 1 298 ? -24.452 -4.394 34.501 1.00 91.06 298 GLY A CA 1
ATOM 2479 C C . GLY A 1 298 ? -25.125 -3.212 33.786 1.00 91.06 298 GLY A C 1
ATOM 2480 O O . GLY A 1 298 ? -26.336 -3.243 33.572 1.00 91.06 298 GLY A O 1
ATOM 2481 N N . ILE A 1 299 ? -24.377 -2.190 33.360 1.00 94.00 299 ILE A N 1
ATOM 2482 C CA . ILE A 1 299 ? -24.901 -1.078 32.560 1.00 94.00 299 ILE A CA 1
ATOM 2483 C C . ILE A 1 299 ? -24.923 -1.493 31.090 1.00 94.00 299 ILE A C 1
ATOM 2485 O O . ILE A 1 299 ? -23.883 -1.737 30.484 1.00 94.00 299 ILE A O 1
ATOM 2489 N N . HIS A 1 300 ? -26.116 -1.547 30.503 1.00 94.00 300 HIS A N 1
ATOM 2490 C CA . HIS A 1 300 ? -26.315 -1.884 29.095 1.00 94.00 300 HIS A CA 1
ATOM 2491 C C . HIS A 1 300 ? -25.755 -0.792 28.170 1.00 94.00 300 HIS A C 1
ATOM 2493 O O . HIS A 1 300 ? -26.295 0.313 28.127 1.00 94.00 300 HIS A O 1
ATOM 2499 N N . ILE A 1 301 ? -24.725 -1.126 27.390 1.00 92.81 301 ILE A N 1
ATOM 2500 C CA . ILE A 1 301 ? -24.047 -0.200 26.465 1.00 92.81 301 ILE A CA 1
ATOM 2501 C C . ILE A 1 301 ? -24.385 -0.460 24.992 1.00 92.81 301 ILE A C 1
ATOM 2503 O O . ILE A 1 301 ? -24.285 0.431 24.151 1.00 92.81 301 ILE A O 1
ATOM 2507 N N . GLN A 1 302 ? -24.832 -1.674 24.660 1.00 92.69 302 GLN A N 1
ATOM 2508 C CA . GLN A 1 302 ? -25.261 -2.031 23.309 1.00 92.69 302 GLN A CA 1
ATOM 2509 C C . GLN A 1 302 ? -26.374 -3.075 23.376 1.00 92.69 302 GLN A C 1
ATOM 2511 O O . GLN A 1 302 ? -26.323 -3.995 24.192 1.00 92.69 302 GLN A O 1
ATOM 2516 N N . LYS A 1 303 ? -27.378 -2.949 22.508 1.00 91.56 303 LYS A N 1
ATOM 2517 C CA . LYS A 1 303 ? -28.447 -3.940 22.321 1.00 91.56 303 LYS A CA 1
ATOM 2518 C C . LYS A 1 303 ? -28.473 -4.367 20.864 1.00 91.56 303 LYS A C 1
ATOM 2520 O O . LYS A 1 303 ? -28.295 -3.523 19.986 1.00 91.56 303 LYS A O 1
ATOM 2525 N N . PHE A 1 304 ? -28.684 -5.651 20.618 1.00 89.44 304 PHE A N 1
ATOM 2526 C CA . PHE A 1 304 ? -28.717 -6.216 19.277 1.00 89.44 304 PHE A CA 1
ATOM 2527 C C . PHE A 1 304 ? -29.632 -7.442 19.227 1.00 89.44 304 PHE A C 1
ATOM 2529 O O . PHE A 1 304 ? -29.744 -8.194 20.198 1.00 89.44 304 PHE A O 1
ATOM 2536 N N . ALA A 1 305 ? -30.295 -7.618 18.087 1.00 87.12 305 ALA A N 1
ATOM 2537 C CA . ALA A 1 305 ? -31.066 -8.815 17.789 1.00 87.12 305 ALA A CA 1
ATOM 2538 C C . ALA A 1 305 ? -30.159 -9.876 17.155 1.00 87.12 305 ALA A C 1
ATOM 2540 O O . ALA A 1 305 ? -29.154 -9.550 16.517 1.00 87.12 305 ALA A O 1
ATOM 2541 N N . ILE A 1 306 ? -30.523 -11.138 17.345 1.00 85.25 306 ILE A N 1
ATOM 2542 C CA . ILE A 1 306 ? -29.835 -12.301 16.798 1.00 85.25 306 ILE A CA 1
ATOM 2543 C C . ILE A 1 306 ? -30.824 -13.009 15.875 1.00 85.25 306 ILE A C 1
ATOM 2545 O O . ILE A 1 306 ? -31.828 -13.559 16.327 1.00 85.25 306 ILE A O 1
ATOM 2549 N N . ASP A 1 307 ? -30.536 -12.969 14.578 1.00 81.06 307 ASP A N 1
ATOM 2550 C CA . ASP A 1 307 ? -31.315 -13.660 13.556 1.00 81.06 307 ASP A CA 1
ATOM 2551 C C . ASP A 1 307 ? -30.613 -14.963 13.156 1.00 81.06 307 ASP A C 1
ATOM 2553 O O . ASP A 1 307 ? -29.675 -14.970 12.361 1.00 81.06 307 ASP A O 1
ATOM 2557 N N . HIS A 1 308 ? -31.098 -16.073 13.711 1.00 77.62 308 HIS A N 1
ATOM 2558 C CA . HIS A 1 308 ? -30.585 -17.421 13.439 1.00 77.62 308 HIS A CA 1
ATOM 2559 C C . HIS A 1 308 ? -30.918 -17.939 12.035 1.00 77.62 308 HIS A C 1
ATOM 2561 O O . HIS A 1 308 ? -30.446 -19.010 11.659 1.00 77.62 308 HIS A O 1
ATOM 2567 N N . SER A 1 309 ? -31.744 -17.230 11.257 1.00 71.44 309 SER A N 1
ATOM 2568 C CA . SER A 1 309 ? -32.040 -17.619 9.872 1.00 71.44 309 SER A CA 1
ATOM 2569 C C . SER A 1 309 ? -30.918 -17.248 8.895 1.00 71.44 309 SER A C 1
ATOM 2571 O O . SER A 1 309 ? -30.877 -17.768 7.777 1.00 71.44 309 SER A O 1
ATOM 2573 N N . GLN A 1 310 ? -29.980 -16.393 9.318 1.00 68.12 310 GLN A N 1
ATOM 2574 C CA . GLN A 1 310 ? -28.830 -15.993 8.515 1.00 68.12 310 GLN A CA 1
ATOM 2575 C C . GLN A 1 310 ? -27.784 -17.110 8.470 1.00 68.12 310 GLN A C 1
ATOM 2577 O O . GLN A 1 310 ? -27.266 -17.542 9.495 1.00 68.12 310 GLN A O 1
ATOM 2582 N N . SER A 1 311 ? -27.397 -17.531 7.265 1.00 64.62 311 SER A N 1
ATOM 2583 C CA . SER A 1 311 ? -26.272 -18.457 7.059 1.00 64.62 311 SER A CA 1
ATOM 2584 C C . SER A 1 311 ? -24.918 -17.745 6.941 1.00 64.62 311 SER A C 1
ATOM 2586 O O . SER A 1 311 ? -23.904 -18.386 6.672 1.00 64.62 311 SER A O 1
ATOM 2588 N N . GLU A 1 312 ? -24.892 -16.414 7.066 1.00 70.62 312 GLU A N 1
ATOM 2589 C CA . GLU A 1 312 ? -23.711 -15.584 6.831 1.00 70.62 312 GLU A CA 1
ATOM 2590 C C . GLU A 1 312 ? -23.340 -14.728 8.044 1.00 70.62 312 GLU A C 1
ATOM 2592 O O . GLU A 1 312 ? -24.167 -14.340 8.867 1.00 70.62 312 GLU A O 1
ATOM 2597 N N . LYS A 1 313 ? -22.056 -14.374 8.119 1.00 79.69 313 LYS A N 1
ATOM 2598 C CA . LYS A 1 313 ? -21.522 -13.448 9.114 1.00 79.69 313 LYS A CA 1
ATOM 2599 C C . LYS A 1 313 ? -22.166 -12.058 8.968 1.00 79.69 313 LYS A C 1
ATOM 2601 O O . LYS A 1 313 ? -22.151 -11.466 7.895 1.00 79.69 313 LYS A O 1
ATOM 2606 N N . THR A 1 314 ? -22.680 -11.499 10.057 1.00 83.50 314 THR A N 1
ATOM 2607 C CA . THR A 1 314 ? -23.246 -10.143 10.080 1.00 83.50 314 THR A CA 1
ATOM 2608 C C . THR A 1 314 ? -22.300 -9.200 10.815 1.00 83.50 314 THR A C 1
ATOM 2610 O O . THR A 1 314 ? -21.941 -9.446 11.964 1.00 83.50 314 THR A O 1
ATOM 2613 N N . GLY A 1 315 ? -21.862 -8.132 10.155 1.00 82.50 315 GLY A N 1
ATOM 2614 C CA . GLY A 1 315 ? -21.056 -7.068 10.752 1.00 82.50 315 GLY A CA 1
ATOM 2615 C C . GLY A 1 315 ? -21.917 -6.025 11.452 1.00 82.50 315 GLY A C 1
ATOM 2616 O O . GLY A 1 315 ? -23.041 -5.757 11.030 1.00 82.50 315 GLY A O 1
ATOM 2617 N N . VAL A 1 316 ? -21.375 -5.421 12.506 1.00 83.44 316 VAL A N 1
ATOM 2618 C CA . VAL A 1 316 ? -22.017 -4.339 13.260 1.00 83.44 316 VAL A CA 1
ATOM 2619 C C . VAL A 1 316 ? -21.158 -3.079 13.164 1.00 83.44 316 VAL A C 1
ATOM 2621 O O . VAL A 1 316 ? -19.975 -3.086 13.505 1.00 83.44 316 VAL A O 1
ATOM 2624 N N . SER A 1 317 ? -21.745 -1.984 12.681 1.00 79.25 317 SER A N 1
ATOM 2625 C CA . SER A 1 317 ? -21.043 -0.710 12.500 1.00 79.25 317 SER A CA 1
ATOM 2626 C C . SER A 1 317 ? -20.810 0.043 13.818 1.00 79.25 317 SER A C 1
ATOM 2628 O O . SER A 1 317 ? -21.426 -0.244 14.851 1.00 79.25 317 SER A O 1
ATOM 2630 N N . LEU A 1 318 ? -19.970 1.087 13.787 1.00 74.88 318 LEU A N 1
ATOM 2631 C CA . LEU A 1 318 ? -19.804 2.030 14.909 1.00 74.88 318 LEU A CA 1
ATOM 2632 C C . LEU A 1 318 ? -21.118 2.710 15.324 1.00 74.88 318 LEU A C 1
ATOM 2634 O O . LEU A 1 318 ? -21.246 3.192 16.448 1.00 74.88 318 LEU A O 1
ATOM 2638 N N . ARG A 1 319 ? -22.109 2.736 14.429 1.00 72.88 319 ARG A N 1
ATOM 2639 C CA . ARG A 1 319 ? -23.447 3.281 14.686 1.00 72.88 319 ARG A CA 1
ATOM 2640 C C . ARG A 1 319 ? -24.492 2.214 15.003 1.00 72.88 319 ARG A C 1
ATOM 2642 O O . ARG A 1 319 ? -25.670 2.543 15.068 1.00 72.88 319 ARG A O 1
ATOM 2649 N N . ASN A 1 320 ? -24.069 0.972 15.249 1.00 74.00 320 ASN A N 1
ATOM 2650 C CA . ASN A 1 320 ? -24.945 -0.183 15.478 1.00 74.00 320 ASN A CA 1
ATOM 2651 C C . ASN A 1 320 ? -25.813 -0.555 14.263 1.00 74.00 320 ASN A C 1
ATOM 2653 O O . ASN A 1 320 ? -26.904 -1.094 14.425 1.00 74.00 320 ASN A O 1
ATOM 2657 N N . GLU A 1 321 ? -25.344 -0.273 13.047 1.00 78.88 321 GLU A N 1
ATOM 2658 C CA . GLU A 1 321 ? -26.011 -0.723 11.820 1.00 78.88 321 GLU A CA 1
ATOM 2659 C C . GLU A 1 321 ? -25.535 -2.139 11.471 1.00 78.88 321 GLU A C 1
ATOM 2661 O O . GLU A 1 321 ? -24.335 -2.415 11.548 1.00 78.88 321 GLU A O 1
ATOM 2666 N N . PHE A 1 322 ? -26.457 -3.023 11.079 1.00 75.81 322 PHE A N 1
ATOM 2667 C CA . PHE A 1 322 ? -26.148 -4.398 10.673 1.00 75.81 322 PHE A CA 1
ATOM 2668 C C . PHE A 1 322 ? -25.823 -4.494 9.187 1.00 75.81 322 PHE A C 1
ATOM 2670 O O . PHE A 1 322 ? -26.435 -3.816 8.356 1.00 75.81 322 PHE A O 1
ATOM 2677 N N . ILE A 1 323 ? -24.834 -5.327 8.859 1.00 72.25 323 ILE A N 1
ATOM 2678 C CA . ILE A 1 323 ? -24.233 -5.378 7.528 1.00 72.25 323 ILE A CA 1
ATOM 2679 C C . ILE A 1 323 ? -23.959 -6.827 7.125 1.00 72.25 323 ILE A C 1
ATOM 2681 O O . ILE A 1 323 ? -23.266 -7.552 7.832 1.00 72.25 323 ILE A O 1
ATOM 2685 N N . SER A 1 324 ? -24.471 -7.244 5.965 1.00 66.25 324 SER A N 1
ATOM 2686 C CA . SER A 1 324 ? -24.208 -8.578 5.405 1.00 66.25 324 SER A CA 1
ATOM 2687 C C . SER A 1 324 ? -22.759 -8.709 4.911 1.00 66.25 324 SER A C 1
ATOM 2689 O O . SER A 1 324 ? -22.215 -7.794 4.275 1.00 66.25 324 SER A O 1
ATOM 2691 N N . ASN A 1 325 ? -22.161 -9.877 5.186 1.00 62.91 325 ASN A N 1
ATOM 2692 C CA . ASN A 1 325 ? -20.778 -10.257 4.870 1.00 62.91 325 ASN A CA 1
ATOM 2693 C C . ASN A 1 325 ? -20.351 -9.950 3.429 1.00 62.91 325 ASN A C 1
ATOM 2695 O O . ASN A 1 325 ? -19.203 -9.584 3.192 1.00 62.91 325 ASN A O 1
ATOM 2699 N N . SER A 1 326 ? -21.275 -10.073 2.468 1.00 51.47 326 SER A N 1
ATOM 2700 C CA . SER A 1 326 ? -21.015 -9.929 1.025 1.00 51.47 326 SER A CA 1
ATOM 2701 C C . SER A 1 326 ? -20.412 -8.577 0.598 1.00 51.47 326 SER A C 1
ATOM 2703 O O . SER A 1 326 ? -20.004 -8.422 -0.552 1.00 51.47 326 SER A O 1
ATOM 2705 N N . SER A 1 327 ? -20.320 -7.604 1.512 1.00 50.62 327 SER A N 1
ATOM 2706 C CA . SER A 1 327 ? -19.805 -6.255 1.264 1.00 50.62 327 SER A CA 1
ATOM 2707 C C . SER A 1 327 ? -18.485 -5.894 1.970 1.00 50.62 327 SER A C 1
ATOM 2709 O O . SER A 1 327 ? -17.989 -4.789 1.750 1.00 50.62 327 SER A O 1
ATOM 2711 N N . LEU A 1 328 ? -17.901 -6.773 2.801 1.00 54.78 328 LEU A N 1
ATOM 2712 C CA . LEU A 1 328 ? -16.840 -6.398 3.754 1.00 54.78 328 LEU A CA 1
ATOM 2713 C C . LEU A 1 328 ? -15.696 -7.424 3.859 1.00 54.78 328 LEU A C 1
ATOM 2715 O O . LEU A 1 328 ? -15.437 -7.989 4.923 1.00 54.78 328 LEU A O 1
ATOM 2719 N N . GLU A 1 329 ? -14.944 -7.638 2.780 1.00 46.59 329 GLU A N 1
ATOM 2720 C CA . GLU A 1 329 ? -13.641 -8.301 2.903 1.00 46.59 329 GLU A CA 1
ATOM 2721 C C . GLU A 1 329 ? -12.610 -7.307 3.488 1.00 46.59 329 GLU A C 1
ATOM 2723 O O . GLU A 1 329 ? -12.220 -6.343 2.833 1.00 46.59 329 GLU A O 1
ATOM 2728 N N . ASN A 1 330 ? -12.143 -7.566 4.719 1.00 43.31 330 ASN A N 1
ATOM 2729 C CA . ASN A 1 330 ? -10.997 -6.923 5.403 1.00 43.31 330 ASN A CA 1
ATOM 2730 C C . ASN A 1 330 ? -11.203 -5.577 6.135 1.00 43.31 330 ASN A C 1
ATOM 2732 O O . ASN A 1 330 ? -10.218 -4.898 6.427 1.00 43.31 330 ASN A O 1
ATOM 2736 N N . THR A 1 331 ? -12.426 -5.187 6.507 1.00 49.59 331 THR A N 1
ATOM 2737 C CA . THR A 1 331 ? -12.644 -3.963 7.311 1.00 49.59 331 THR A CA 1
ATOM 2738 C C . THR A 1 331 ? -12.661 -4.263 8.818 1.00 49.59 331 THR A C 1
ATOM 2740 O O . THR A 1 331 ? -13.476 -5.057 9.285 1.00 49.59 331 THR A O 1
ATOM 2743 N N . PHE A 1 332 ? -11.773 -3.628 9.595 1.00 49.75 332 PHE A N 1
ATOM 2744 C CA . PHE A 1 332 ? -11.657 -3.843 11.052 1.00 49.75 332 PHE A CA 1
ATOM 2745 C C . PHE A 1 332 ? -12.709 -3.082 11.868 1.00 49.75 332 PHE A C 1
ATOM 2747 O O . PHE A 1 332 ? -13.125 -3.538 12.932 1.00 49.75 332 PHE A O 1
ATOM 2754 N N . ILE A 1 333 ? -13.137 -1.925 11.364 1.00 55.12 333 ILE A N 1
ATOM 2755 C CA . ILE A 1 333 ? -14.200 -1.094 11.922 1.00 55.12 333 ILE A CA 1
ATOM 2756 C C . ILE A 1 333 ? -15.081 -0.658 10.764 1.00 55.12 333 ILE A C 1
ATOM 2758 O O . ILE A 1 333 ? -14.573 -0.101 9.795 1.00 55.12 333 ILE A O 1
ATOM 2762 N N . ILE A 1 334 ? -16.394 -0.862 10.871 1.00 59.00 334 ILE A N 1
ATOM 2763 C CA . ILE A 1 334 ? -17.322 -0.426 9.830 1.00 59.00 334 ILE A CA 1
ATOM 2764 C C . ILE A 1 334 ? -17.925 0.918 10.252 1.00 59.00 334 ILE A C 1
ATOM 2766 O O . ILE A 1 334 ? -18.653 0.965 11.246 1.00 59.00 334 ILE A O 1
ATOM 2770 N N . PRO A 1 335 ? -17.608 2.031 9.574 1.00 46.81 335 PRO A N 1
ATOM 2771 C CA . PRO A 1 335 ? -17.859 3.340 10.160 1.00 46.81 335 PRO A CA 1
ATOM 2772 C C . PRO A 1 335 ? -19.241 3.930 9.824 1.00 46.81 335 PRO A C 1
ATOM 2774 O O . PRO A 1 335 ? -19.825 4.574 10.693 1.00 46.81 335 PRO A O 1
ATOM 2777 N N . GLU A 1 336 ? -19.787 3.699 8.618 1.00 49.03 336 GLU A N 1
ATOM 2778 C CA . GLU A 1 336 ? -21.143 4.117 8.187 1.00 49.03 336 GLU A CA 1
ATOM 2779 C C . GLU A 1 336 ? -21.467 3.554 6.782 1.00 49.03 336 GLU A C 1
ATOM 2781 O O . GLU A 1 336 ? -20.581 3.554 5.922 1.00 49.03 336 GLU A O 1
ATOM 2786 N N . ILE A 1 337 ? -22.715 3.143 6.495 1.00 45.16 337 ILE A N 1
ATOM 2787 C CA . ILE A 1 337 ? -23.166 2.839 5.116 1.00 45.16 337 ILE A CA 1
ATOM 2788 C C . ILE A 1 337 ? -24.398 3.681 4.754 1.00 45.16 337 ILE A C 1
ATOM 2790 O O . ILE A 1 337 ? -25.279 3.917 5.568 1.00 45.16 337 ILE A O 1
ATOM 2794 N N . ARG A 1 338 ? -24.510 4.099 3.484 1.00 38.97 338 ARG A N 1
ATOM 2795 C CA . ARG A 1 338 ? -25.705 4.779 2.931 1.00 38.97 338 ARG A CA 1
ATOM 2796 C C . ARG A 1 338 ? -26.974 3.911 2.875 1.00 38.97 338 ARG A C 1
ATOM 2798 O O . ARG A 1 338 ? -28.035 4.437 2.552 1.00 38.97 338 ARG A O 1
ATOM 2805 N N . LYS A 1 339 ? -26.871 2.604 3.112 1.00 39.25 339 LYS A N 1
ATOM 2806 C CA . LYS A 1 339 ? -28.000 1.671 3.154 1.00 39.25 339 LYS A CA 1
ATOM 2807 C C . LYS A 1 339 ? -27.824 0.773 4.369 1.00 39.25 339 LYS A C 1
ATOM 2809 O O . LYS A 1 339 ? -27.043 -0.171 4.319 1.00 39.25 339 LYS A O 1
ATOM 2814 N N . SER A 1 340 ? -28.525 1.111 5.443 1.00 34.06 340 SER A N 1
ATOM 2815 C CA . SER A 1 340 ? -28.779 0.187 6.538 1.00 34.06 340 SER A CA 1
ATOM 2816 C C 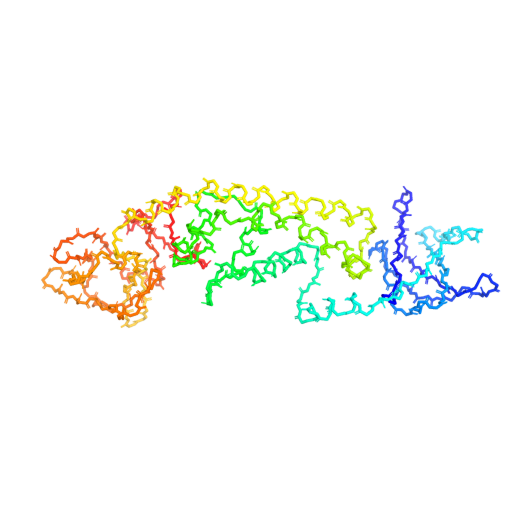. SER A 1 340 ? -29.566 -1.012 6.008 1.00 34.06 340 SER A C 1
ATOM 2818 O O . SER A 1 340 ? -30.436 -0.859 5.147 1.00 34.06 340 SER A O 1
ATOM 2820 N N . ILE A 1 341 ? -29.258 -2.205 6.508 1.00 38.47 341 ILE A N 1
ATOM 2821 C CA . ILE A 1 341 ? -30.147 -3.356 6.363 1.00 38.47 341 ILE A CA 1
ATOM 2822 C C . ILE A 1 341 ? -31.033 -3.362 7.607 1.00 38.47 341 ILE A C 1
ATOM 2824 O O . ILE A 1 341 ? -30.539 -3.342 8.736 1.00 38.47 341 ILE A O 1
ATOM 2828 N N . LEU A 1 342 ? -32.346 -3.325 7.398 1.00 32.69 342 LEU A N 1
ATOM 2829 C CA . LEU A 1 342 ? -33.314 -3.613 8.447 1.00 32.69 342 LEU A CA 1
ATOM 2830 C C . LEU A 1 342 ? -33.317 -5.130 8.631 1.00 32.69 342 LEU A C 1
ATOM 2832 O O . LEU A 1 342 ? -33.595 -5.851 7.683 1.00 32.69 342 LEU A O 1
ATOM 2836 N N . LEU A 1 343 ? -33.026 -5.612 9.840 1.00 28.25 343 LEU A N 1
ATOM 2837 C CA . LEU A 1 343 ? -33.082 -7.044 10.173 1.00 28.25 343 LEU A CA 1
ATOM 2838 C C . LEU A 1 343 ? -34.514 -7.630 10.150 1.00 28.25 343 LEU A C 1
ATOM 2840 O O . LEU A 1 343 ? -34.687 -8.790 10.491 1.00 28.25 343 LEU A O 1
ATOM 2844 N N . ASN A 1 344 ? -35.529 -6.846 9.764 1.00 27.25 344 ASN A N 1
ATOM 2845 C CA . ASN A 1 344 ? -36.949 -7.195 9.872 1.00 27.25 344 ASN A CA 1
ATOM 2846 C C . ASN A 1 344 ? -37.757 -6.890 8.590 1.00 27.25 344 ASN A C 1
ATOM 2848 O O . ASN A 1 344 ? -38.877 -6.386 8.688 1.00 27.25 344 ASN A O 1
ATOM 2852 N N . GLU A 1 345 ? -37.222 -7.181 7.402 1.00 27.64 345 GLU A N 1
ATOM 2853 C CA . GLU A 1 345 ? -38.062 -7.396 6.204 1.00 27.64 345 GLU A CA 1
ATOM 2854 C C . GLU A 1 345 ? -37.857 -8.789 5.617 1.00 27.64 345 GLU A C 1
ATOM 2856 O O . GLU A 1 345 ? -36.687 -9.148 5.349 1.00 27.64 345 GLU A O 1
#

Secondary structure (DSSP, 8-state):
---EEEE---SS---EEEEEEEEES-TTSPPEEEEEE-SS-SEEEE-S--TTS-EEEEEEEEETTS-EEES-SSS--EE-PPPPPHHHHHHHHTTTTS---SHHHHHHHHHHHHHHHTT-SPTT--HHHHHHHHH-----S-HHHHHS-HHHHHHHGGGTTSTHHHHHHHHHHHHHHHHHHHHHHHTT--HHHHHHHHHHHHHHHHHHHHHHHHHHHHHHHHHHTS-SEEEEEEEEETTEEEEEEEES-GGG-TTPPEEEEETTEEEEE---TTPPTT-EEEEEE-TT-SEEEEEETTEEEEEEE--TT--S-EEE-TT--EEEGGG-SS-SS----SSPBPTT-

Radius of gyration: 29.51 Å; Cα contacts (8 Å, |Δi|>4): 537; chains: 1; bounding box: 70×43×87 Å

Sequence (345 aa):
IESNLIVWNFPEPPKIDSLILFRTESLRDSFQVLKRIPVVPNRFLDNGVSSNNRYFYKLKYHRADGQQRSSDLNTPPFGRPLKMNKHQNMIINDFIHENINNIEALITILIEKQISESNIFPTGFNTKALSLLLSSNFKSKYPWFGHFPVHDIFKMETKLENELWQNISNQVNQKMETLRPYYRNKFLVTPQEWTKRVEKGVYLIEEQINYLFSSFEDELELLKKQEPVRVSWLRFEENRNWVDLSLLNPGQLFEKDITLISNENLITVLFPEDAIPGSIASVTIPDNWYECSLAIDGIHIQKFAIDHSQSEKTGVSLRNEFISNSSLENTFIIPEIRKSILLNE

Solvent-accessible surface area (backbone atoms only — not comparable to full-atom values): 20165 Å² total; per-residue (Å²): 60,42,40,44,72,47,73,62,84,64,99,59,89,68,65,54,77,44,33,38,38,25,37,27,74,44,91,90,51,78,71,38,86,71,44,79,42,64,78,71,66,56,60,49,74,45,64,92,44,53,48,90,46,50,37,36,43,44,44,37,38,30,35,78,86,71,52,75,48,64,56,65,76,90,71,47,55,68,49,59,22,50,72,66,52,73,67,55,50,54,60,50,58,78,47,66,89,52,92,67,74,48,69,68,53,46,49,29,53,42,46,28,49,52,56,62,73,64,62,82,63,63,93,87,59,64,50,63,50,51,20,51,60,37,63,38,88,81,83,66,100,53,59,56,44,53,63,43,58,55,42,56,57,68,60,39,67,84,52,72,80,43,72,59,74,82,41,46,54,60,53,42,50,54,52,47,62,70,44,36,78,50,50,33,48,78,57,72,44,52,75,69,57,43,54,57,51,50,55,51,50,42,53,47,33,54,56,30,46,55,53,51,60,71,48,42,61,64,52,51,52,56,57,69,72,45,66,39,60,41,68,39,35,39,38,47,49,101,89,48,35,34,43,31,31,33,32,56,38,59,89,79,44,76,97,53,50,39,33,42,37,36,92,93,48,74,44,80,60,73,73,64,95,84,58,50,36,55,36,72,39,78,43,82,50,65,93,84,54,48,50,40,28,41,22,51,72,81,45,76,78,45,76,48,75,48,69,84,85,47,81,54,42,33,37,34,26,79,78,72,42,48,39,66,50,95,77,57,91,81,56,84,44,47,74,82,68,102,68,71,55,70,96,83,122

Foldseek 3Di:
DFKDKDFDDDPDLFQWPWKWKWKDQDLVDDTDTDDIDPSPDRMDMGNPGDLVTKMFMKMWTAGPVRDIDIDDSVDTDIDRQDDDDPVLVVLVVVCPPPPDQDPLSLLLVLQLVLVVVVPLDDPPQPSSLVSCQLSDLDDDLQSCQFRHFLLNLVVCPVVLPDPSLVCSLVSSLVVLVSNCSPVCSSNSHDPVRSVVVSVVSSVSSNVSSVNCVVSSVVNVVLLVPADQKDFFKWAADPVWIKTKIFGRHVVVQVVKWKWKDADPDIDTWDDDPPDGGLDITIDTDDPPGQKIFIDINNHTRDIDGDDNVDNFMWGQASVRFIDTPVPDDPRSHHHDDPDGDDPPD

Nearest PDB structures (foldseek):
  3b8y-assembly1_A  TM=8.696E-01  e=6.425E-03  Dickeya chrysanthemi
  4lsd-assembly3_H  TM=7.910E-01  e=1.124E-01  H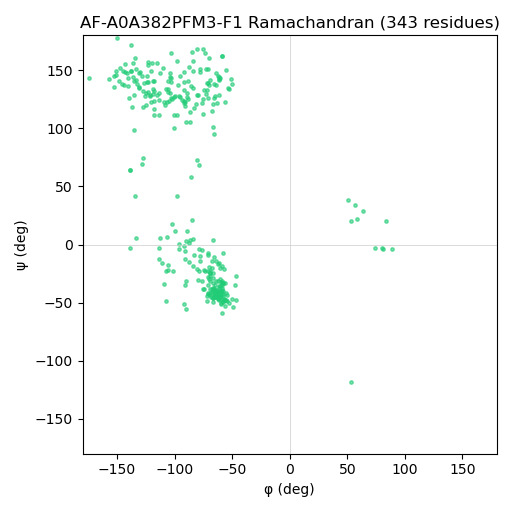omo sapiens
  2yrz-assembly1_A  TM=7.358E-01  e=6.275E-02  Homo sapiens
  6hyf-assembly3_C  TM=7.544E-01  e=1.465E-01  Rattus norvegicus
  2ha1-assembly1_A  TM=3.634E-01  e=8.624E-02  Homo sapiens